Protein AF-0000000067988038 (afdb_homodimer)

Secondary structure (DSSP, 8-state):
------TTTTTTSEEEEEEEEEE-TTS-HHHHHHHHHHHHHHHHT-TTTEEEEEEEEB--TT--S-SEEEEEEES-HHHHHHHHH-HHHHHHIIIIITTTEEEEEEEEEEE--GGGTT-/------TTTTSSSEEEEEEEEEE-TTS-HHHHHHHHHHHHHHHHT-TTTEEEEEEEEB--TT--S-SEEEEEEES-HHHHHHHHH-HHHHHHIIIIIGGGEEEEEEEEEEE--GGGTT-

pLDDT: mean 84.32, std 21.77, range [19.58, 98.19]

Nearest PDB structures (foldseek):
  3bgu-assembly1_A  TM=8.668E-01  e=6.464E-08  Thermobifida fusca YX
  3bde-assembly1_A  TM=8.716E-01  e=5.163E-07  Mesorhizobium japonicum MAFF 303099
  7w6e-assembly1_A  TM=8.859E-01  e=1.661E-06  Cannabis sativa
  1q53-assembly1_B  TM=7.942E-01  e=5.705E-06  Arabidopsis thaliana
  2ftr-assembly1_B  TM=7.367E-01  e=6.118E-04  Halalkalibacterium halodurans C-125

Radius of gyration: 17.33 Å; Cα contacts (8 Å, |Δi|>4): 432; chains: 2; bounding box: 37×44×47 Å

Structure (mmCIF, N/CA/C/O backbone):
data_AF-0000000067988038-model_v1
#
loop_
_entity.id
_entity.type
_entity.pdbx_description
1 polymer 'Stress-response A/B barrel domain-containing protein'
#
loop_
_atom_site.group_PDB
_atom_site.id
_atom_site.type_symbol
_atom_site.label_atom_id
_atom_site.label_alt_id
_atom_site.label_comp_id
_atom_site.label_asym_id
_atom_site.label_entity_id
_atom_site.label_seq_id
_atom_site.pdbx_PDB_ins_code
_atom_site.Cartn_x
_atom_site.Cartn_y
_atom_site.Cartn_z
_atom_site.occupancy
_atom_site.B_iso_or_equiv
_atom_site.auth_seq_id
_atom_site.auth_comp_id
_atom_site.auth_asym_id
_atom_site.auth_atom_id
_atom_site.pdbx_PDB_model_num
ATOM 1 N N . MET A 1 1 ? -4.742 20.844 -12.828 1 19.8 1 MET A N 1
ATOM 2 C CA . MET A 1 1 ? -4.414 19.891 -13.875 1 19.8 1 MET A CA 1
ATOM 3 C C . MET A 1 1 ? -4.27 18.484 -13.289 1 19.8 1 MET A C 1
ATOM 5 O O . MET A 1 1 ? -3.475 18.266 -12.375 1 19.8 1 MET A O 1
ATOM 9 N N . LEU A 1 2 ? -5.219 17.812 -13.266 1 25.94 2 LEU A N 1
ATOM 10 C CA . LEU A 1 2 ? -5.414 16.484 -12.711 1 25.94 2 LEU A CA 1
ATOM 11 C C . LEU A 1 2 ? -4.453 15.484 -13.344 1 25.94 2 LEU A C 1
ATOM 13 O O . LEU A 1 2 ? -4.457 15.297 -14.562 1 25.94 2 LEU A O 1
ATOM 17 N N . SER A 1 3 ? -3.363 15.43 -12.922 1 27.31 3 SER A N 1
ATOM 18 C CA . SER A 1 3 ? -2.318 14.688 -13.625 1 27.31 3 SER A CA 1
ATOM 19 C C . SER A 1 3 ? -2.807 13.305 -14.047 1 27.31 3 SER A C 1
ATOM 21 O O . SER A 1 3 ? -3.49 12.625 -13.281 1 27.31 3 SER A O 1
ATOM 23 N N . ILE A 1 4 ? -3.068 13.195 -15.281 1 31.41 4 ILE A N 1
ATOM 24 C CA . ILE A 1 4 ? -3.377 12.062 -16.141 1 31.41 4 ILE A CA 1
ATOM 25 C C . ILE A 1 4 ? -2.379 10.93 -15.883 1 31.41 4 ILE A C 1
ATOM 27 O O . ILE A 1 4 ? -1.167 11.133 -16 1 31.41 4 ILE A O 1
ATOM 31 N N . PHE A 1 5 ? -2.516 10.195 -14.922 1 32.25 5 PHE A N 1
ATOM 32 C CA . PHE A 1 5 ? -1.48 9.164 -14.875 1 32.25 5 PHE A CA 1
ATOM 33 C C . PHE A 1 5 ? -1.759 8.078 -15.906 1 32.25 5 PHE A C 1
ATOM 35 O O . PHE A 1 5 ? -2.863 7.531 -15.953 1 32.25 5 PHE A O 1
ATOM 42 N N . ARG A 1 6 ? -1.21 8.188 -17.078 1 32.81 6 ARG A N 1
ATOM 43 C CA . ARG A 1 6 ? -1.358 7.238 -18.172 1 32.81 6 ARG A CA 1
ATOM 44 C C . ARG A 1 6 ? -0.628 5.934 -17.875 1 32.81 6 ARG A C 1
ATOM 46 O O . ARG A 1 6 ? 0.503 5.945 -17.391 1 32.81 6 ARG A O 1
ATOM 53 N N . LYS A 1 7 ? -1.307 4.918 -17.891 1 36.38 7 LYS A N 1
ATOM 54 C CA . LYS A 1 7 ? -0.72 3.604 -18.141 1 36.38 7 LYS A CA 1
ATOM 55 C C . LYS A 1 7 ? 0.382 3.691 -19.188 1 36.38 7 LYS A C 1
ATOM 57 O O . LYS A 1 7 ? 0.152 4.176 -20.297 1 36.38 7 LYS A O 1
ATOM 62 N N . GLY A 1 8 ? 1.741 3.736 -18.703 1 36.66 8 GLY A N 1
ATOM 63 C CA . GLY A 1 8 ? 2.922 3.85 -19.531 1 36.66 8 GLY A CA 1
ATOM 64 C C . GLY A 1 8 ? 3.947 4.832 -19 1 36.66 8 GLY A C 1
ATOM 65 O O . GLY A 1 8 ? 5.004 4.426 -18.5 1 36.66 8 GLY A O 1
ATOM 66 N N . GLU A 1 9 ? 3.803 6.148 -19.359 1 41.66 9 GLU A N 1
ATOM 67 C CA . GLU A 1 9 ? 4.973 7.02 -19.312 1 41.66 9 GLU A CA 1
ATOM 68 C C . GLU A 1 9 ? 5.352 7.367 -17.891 1 41.66 9 GLU A C 1
ATOM 70 O O . GLU A 1 9 ? 6.516 7.25 -17.5 1 41.66 9 GLU A O 1
ATOM 75 N N . GLU A 1 10 ? 4.57 8.102 -17.141 1 47.03 10 GLU A N 1
ATOM 76 C CA . GLU A 1 10 ? 5.023 8.82 -15.953 1 47.03 10 GLU A CA 1
ATOM 77 C C . GLU A 1 10 ? 4.902 7.949 -14.703 1 47.03 10 GLU A C 1
ATOM 79 O O . GLU A 1 10 ? 5.469 8.273 -13.656 1 47.03 10 GLU A O 1
ATOM 84 N N . PHE A 1 11 ? 4.309 6.746 -14.805 1 54.47 11 PHE A N 1
ATOM 85 C CA . PHE A 1 11 ? 4.039 5.895 -13.656 1 54.47 11 PHE A CA 1
ATOM 86 C C . PHE A 1 11 ? 5.055 4.762 -13.57 1 54.47 11 PHE A C 1
ATOM 88 O O . PHE A 1 11 ? 4.992 3.932 -12.664 1 54.47 11 PHE A O 1
ATOM 95 N N . SER A 1 12 ? 5.848 4.836 -14.422 1 62.72 12 SER A N 1
ATOM 96 C CA . SER A 1 12 ? 6.664 3.633 -14.508 1 62.72 12 SER A CA 1
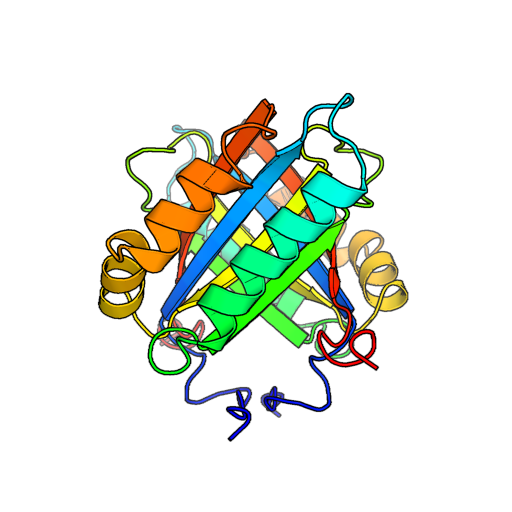ATOM 97 C C . SER A 1 12 ? 7.844 3.689 -13.547 1 62.72 12 SER A C 1
ATOM 99 O O . SER A 1 12 ? 8.57 2.707 -13.391 1 62.72 12 SER A O 1
ATOM 101 N N . HIS A 1 13 ? 7.824 4.961 -12.938 1 81.38 13 HIS A N 1
ATOM 102 C CA . HIS A 1 13 ? 8.93 5.074 -11.992 1 81.38 13 HIS A CA 1
ATOM 103 C C . HIS A 1 13 ? 8.516 5.879 -10.758 1 81.38 13 HIS A C 1
ATOM 105 O O . HIS A 1 13 ? 7.52 6.609 -10.797 1 81.38 13 HIS A O 1
ATOM 111 N N . GLY A 1 14 ? 9.141 5.672 -9.727 1 93.62 14 GLY A N 1
ATOM 112 C CA . GLY A 1 14 ? 8.914 6.422 -8.5 1 93.62 14 GLY A CA 1
ATOM 113 C C . GLY A 1 14 ? 9.031 5.574 -7.246 1 93.62 14 GLY A C 1
ATOM 114 O O . GLY A 1 14 ? 9.766 4.582 -7.23 1 93.62 14 GLY A O 1
ATOM 115 N N . VAL A 1 15 ? 8.43 6.145 -6.199 1 96.06 15 VAL A N 1
ATOM 116 C CA . VAL A 1 15 ? 8.422 5.449 -4.918 1 96.06 15 VAL A CA 1
ATOM 117 C C . VAL A 1 15 ? 6.988 5.258 -4.438 1 96.06 15 VAL A C 1
ATOM 119 O O . VAL A 1 15 ? 6.203 6.207 -4.414 1 96.06 15 VAL A O 1
ATOM 122 N N . GLU A 1 16 ? 6.668 4.055 -4.242 1 96.56 16 GLU A N 1
ATOM 123 C CA . GLU A 1 16 ? 5.402 3.752 -3.578 1 96.56 16 GLU A CA 1
ATOM 124 C C . GLU A 1 16 ? 5.57 3.715 -2.062 1 96.56 16 GLU A C 1
ATOM 126 O O . GLU A 1 16 ? 6.441 3.012 -1.545 1 96.56 16 GLU A O 1
ATOM 131 N N . PHE A 1 17 ? 4.832 4.559 -1.336 1 97.56 17 PHE A N 1
ATOM 132 C CA . PHE A 1 17 ? 4.863 4.652 0.119 1 97.56 17 PHE A CA 1
ATOM 133 C C . PHE A 1 17 ? 3.559 4.145 0.722 1 97.56 17 PHE A C 1
ATOM 135 O O . PHE A 1 17 ? 2.484 4.676 0.427 1 97.56 17 PHE A O 1
ATOM 142 N N . VAL A 1 18 ? 3.684 3.121 1.524 1 98.12 18 VAL A N 1
ATOM 143 C CA . VAL A 1 18 ? 2.551 2.512 2.215 1 98.12 18 VAL A CA 1
ATOM 144 C C . VAL A 1 18 ? 2.596 2.871 3.697 1 98.12 18 VAL A C 1
ATOM 146 O O . VAL A 1 18 ? 3.631 2.717 4.348 1 98.12 18 VAL A O 1
ATOM 149 N N . LEU A 1 19 ? 1.507 3.381 4.191 1 98.12 19 LEU A N 1
ATOM 150 C CA . LEU A 1 19 ? 1.349 3.701 5.605 1 98.12 19 LEU A CA 1
ATOM 151 C C . LEU A 1 19 ? 0.096 3.045 6.176 1 98.12 19 LEU A C 1
ATOM 153 O O . LEU A 1 19 ? -1.016 3.314 5.715 1 98.12 19 LEU A O 1
ATOM 157 N N . LEU A 1 20 ? 0.26 2.148 7.094 1 98.19 20 LEU A N 1
ATOM 158 C CA . LEU A 1 20 ? -0.844 1.511 7.805 1 98.19 20 LEU A CA 1
ATOM 159 C C . LEU A 1 20 ? -0.993 2.09 9.211 1 98.19 20 LEU A C 1
ATOM 161 O O . LEU A 1 20 ? -0.005 2.242 9.93 1 98.19 20 LEU A O 1
ATOM 165 N N . LEU A 1 21 ? -2.244 2.404 9.562 1 97.88 21 LEU A N 1
ATOM 166 C CA . LEU A 1 21 ? -2.508 3.074 10.836 1 97.88 21 LEU A CA 1
ATOM 167 C C . LEU A 1 21 ? -3.551 2.311 11.641 1 97.88 21 LEU A C 1
ATOM 169 O O . LEU A 1 21 ? -4.535 1.816 11.086 1 97.88 21 LEU A O 1
ATOM 173 N N . SER A 1 22 ? -3.266 2.158 12.867 1 97.06 22 SER A N 1
ATOM 174 C CA . SER A 1 22 ? -4.27 1.759 13.852 1 97.06 22 SER A CA 1
ATOM 175 C C . SER A 1 22 ? -4.602 2.904 14.797 1 97.06 22 SER A C 1
ATOM 177 O O . SER A 1 22 ? -3.723 3.422 15.492 1 97.06 22 SER A O 1
ATOM 179 N N . PHE A 1 23 ? -5.828 3.268 14.812 1 95.75 23 PHE A N 1
ATOM 180 C CA . PHE A 1 23 ? -6.23 4.367 15.68 1 95.75 23 PHE A CA 1
ATOM 181 C C . PHE A 1 23 ? -6.777 3.844 17 1 95.75 23 PHE A C 1
ATOM 183 O O . PHE A 1 23 ? -7.355 2.754 17.047 1 95.75 23 PHE A O 1
ATOM 190 N N . ASN A 1 24 ? -6.586 4.664 17.938 1 89.94 24 ASN A N 1
ATOM 191 C CA . ASN A 1 24 ? -7.129 4.348 19.25 1 89.94 24 ASN A CA 1
ATOM 192 C C . ASN A 1 24 ? -8.648 4.215 19.203 1 89.94 24 ASN A C 1
ATOM 194 O O . ASN A 1 24 ? -9.328 4.996 18.547 1 89.94 24 ASN A O 1
ATOM 198 N N . GLU A 1 25 ? -9.086 3.197 19.859 1 78.31 25 GLU A N 1
ATOM 199 C CA . GLU A 1 25 ? -10.523 2.943 19.922 1 78.31 25 GLU A CA 1
ATOM 200 C C . GLU A 1 25 ? -11.273 4.133 20.516 1 78.31 25 GLU A C 1
ATOM 202 O O . GLU A 1 25 ? -12.43 4.379 20.188 1 78.31 25 GLU A O 1
ATOM 207 N N . ASP A 1 26 ? -10.586 4.789 21.328 1 79 26 ASP A N 1
ATOM 208 C CA . ASP A 1 26 ? -11.219 5.898 22.031 1 79 26 ASP A CA 1
ATOM 209 C C . ASP A 1 26 ? -11.234 7.16 21.172 1 79 26 ASP A C 1
ATOM 211 O O . ASP A 1 26 ? -11.891 8.141 21.516 1 79 26 ASP A O 1
ATOM 215 N N . ALA A 1 27 ? -10.438 7.004 20.141 1 71.06 27 ALA A N 1
ATOM 216 C CA . ALA A 1 27 ? -10.422 8.188 19.297 1 71.06 27 ALA A CA 1
ATOM 217 C C . ALA A 1 27 ? -11.781 8.406 18.625 1 71.06 27 ALA A C 1
ATOM 219 O O . ALA A 1 27 ? -12.328 7.492 18.016 1 71.06 27 ALA A O 1
ATOM 220 N N . LEU A 1 28 ? -12.297 9.5 18.953 1 70.38 28 LEU A N 1
ATOM 221 C CA . LEU A 1 28 ? -13.57 9.867 18.344 1 70.38 28 LEU A CA 1
ATOM 222 C C . LEU A 1 28 ? -13.477 9.828 16.812 1 70.38 28 LEU A C 1
ATOM 224 O O . LEU A 1 28 ? -12.445 10.203 16.25 1 70.38 28 LEU A O 1
ATOM 228 N N . GLY A 1 29 ? -14.453 9.297 16.156 1 76.06 29 GLY A N 1
ATOM 229 C CA . GLY A 1 29 ? -14.516 9.188 14.711 1 76.06 29 GLY A CA 1
ATOM 230 C C . GLY A 1 29 ? -14.195 10.484 14 1 76.06 29 GLY A C 1
ATOM 231 O O . GLY A 1 29 ? -13.523 10.484 12.969 1 76.06 29 GLY A O 1
ATOM 232 N N . ASN A 1 30 ? -14.562 11.547 14.641 1 87.5 30 ASN A N 1
ATOM 233 C CA . ASN A 1 30 ? -14.344 12.852 14.023 1 87.5 30 ASN A CA 1
ATOM 234 C C . ASN A 1 30 ? -12.859 13.227 14.023 1 87.5 30 ASN A C 1
ATOM 236 O O . ASN A 1 30 ? -12.375 13.852 13.078 1 87.5 30 ASN A O 1
ATOM 240 N N . LYS A 1 31 ? -12.133 12.797 15.078 1 91.62 31 LYS A N 1
ATOM 241 C CA . LYS A 1 31 ? -10.703 13.102 15.125 1 91.62 31 LYS A CA 1
ATOM 242 C C . LYS A 1 31 ? -9.938 12.344 14.039 1 91.62 31 LYS A C 1
ATOM 244 O O . LYS A 1 31 ? -9.031 12.891 13.414 1 91.62 31 LYS A O 1
ATOM 249 N N . VAL A 1 32 ? -10.312 11.117 13.859 1 93.69 32 VAL A N 1
ATOM 250 C CA . VAL A 1 32 ? -9.688 10.305 12.82 1 93.69 32 VAL A CA 1
ATOM 251 C C . VAL A 1 32 ? -9.953 10.922 11.445 1 93.69 32 VAL A C 1
ATOM 253 O O . VAL A 1 32 ? -9.023 11.078 10.648 1 93.69 32 VAL A O 1
ATOM 256 N N . GLU A 1 33 ? -11.172 11.305 11.234 1 92.12 33 GLU A N 1
ATOM 257 C CA . GLU A 1 33 ? -11.531 11.922 9.961 1 92.12 33 GLU A CA 1
ATOM 258 C C . GLU A 1 33 ? -10.75 13.211 9.734 1 92.12 33 GLU A C 1
ATOM 260 O O . GLU A 1 33 ? -10.242 13.445 8.633 1 92.12 33 GLU A O 1
ATOM 265 N N . HIS A 1 34 ? -10.727 14 10.758 1 93.56 34 HIS A N 1
ATOM 266 C CA . HIS A 1 34 ? -10 15.266 10.648 1 93.56 34 HIS A CA 1
ATOM 267 C C . HIS A 1 34 ? -8.523 15.023 10.367 1 93.56 34 HIS A C 1
ATOM 269 O O . HIS A 1 34 ? -7.914 15.742 9.578 1 93.56 34 HIS A O 1
ATOM 275 N N . ALA A 1 35 ? -7.934 14.055 11 1 95.38 35 ALA A N 1
ATOM 276 C CA . ALA A 1 35 ? -6.527 13.727 10.789 1 95.38 35 ALA A CA 1
ATOM 277 C C . ALA A 1 35 ? -6.281 13.266 9.352 1 95.38 35 ALA A C 1
ATOM 279 O O . ALA A 1 35 ? -5.344 13.727 8.703 1 95.38 35 ALA A O 1
ATOM 280 N N . LEU A 1 36 ? -7.125 12.43 8.859 1 94.25 36 LEU A N 1
ATOM 281 C CA . LEU A 1 36 ? -6.977 11.898 7.508 1 94.25 36 LEU A CA 1
ATOM 282 C C . LEU A 1 36 ? -7.203 12.992 6.469 1 94.25 36 LEU A C 1
ATOM 284 O O . LEU A 1 36 ? -6.535 13.016 5.434 1 94.25 36 LEU A O 1
ATOM 288 N N . VAL A 1 37 ? -8.172 13.906 6.762 1 93.94 37 VAL A N 1
ATOM 289 C CA . VAL A 1 37 ? -8.406 15.039 5.871 1 93.94 37 VAL A CA 1
ATOM 290 C C . VAL A 1 37 ? -7.176 15.945 5.855 1 93.94 37 VAL A C 1
ATOM 292 O O . VAL A 1 37 ? -6.789 16.453 4.801 1 93.94 37 VAL A O 1
ATOM 295 N N . SER A 1 38 ? -6.578 16.172 6.984 1 95.62 38 SER A N 1
ATOM 296 C CA . SER A 1 38 ? -5.363 16.984 7.062 1 95.62 38 SER A CA 1
ATOM 297 C C . SER A 1 38 ? -4.238 16.375 6.234 1 95.62 38 SER A C 1
ATOM 299 O O . SER A 1 38 ? -3.533 17.078 5.516 1 95.62 38 SER A O 1
ATOM 301 N N . LEU A 1 39 ? -4.047 15.062 6.32 1 95.25 39 LEU A N 1
ATOM 302 C CA . LEU A 1 39 ? -3.051 14.367 5.52 1 95.25 39 LEU A CA 1
ATOM 303 C C . LEU A 1 39 ? -3.342 14.516 4.031 1 95.25 39 LEU A C 1
ATOM 305 O O . LEU A 1 39 ? -2.443 14.836 3.246 1 95.25 39 LEU A O 1
ATOM 309 N N . ALA A 1 40 ? -4.562 14.359 3.693 1 92.75 40 ALA A N 1
ATOM 310 C CA . ALA A 1 40 ? -4.973 14.492 2.297 1 92.75 40 ALA A CA 1
ATOM 311 C C . ALA A 1 40 ? -4.68 15.898 1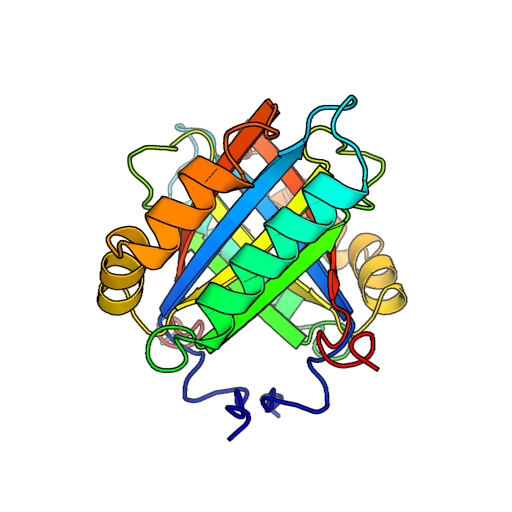.776 1 92.75 40 ALA A C 1
ATOM 313 O O . ALA A 1 40 ? -4.266 16.062 0.626 1 92.75 40 ALA A O 1
ATOM 314 N N . THR A 1 41 ? -4.965 16.859 2.58 1 93.56 41 THR A N 1
ATOM 315 C CA . THR A 1 41 ? -4.73 18.25 2.201 1 93.56 41 THR A CA 1
ATOM 316 C C . THR A 1 41 ? -3.256 18.484 1.895 1 93.56 41 THR A C 1
ATOM 318 O O . THR A 1 41 ? -2.916 19.094 0.877 1 93.56 41 THR A O 1
ATOM 321 N N . VAL A 1 42 ? -2.367 17.969 2.707 1 95.19 42 VAL A N 1
ATOM 322 C CA . VAL A 1 42 ? -0.932 18.125 2.494 1 95.19 42 VAL A CA 1
ATOM 323 C C . VAL A 1 42 ? -0.526 17.453 1.187 1 95.19 42 VAL A C 1
ATOM 325 O O . VAL A 1 42 ? 0.302 17.984 0.44 1 95.19 42 VAL A O 1
ATOM 328 N N . MET A 1 43 ? -1.083 16.266 0.938 1 91 43 MET A N 1
ATOM 329 C CA . MET A 1 43 ? -0.766 15.555 -0.298 1 91 43 MET A CA 1
ATOM 330 C C . MET A 1 43 ? -1.244 16.344 -1.516 1 91 43 MET A C 1
ATOM 332 O O . MET A 1 43 ? -0.522 16.453 -2.508 1 91 43 MET A O 1
ATOM 336 N N . SER A 1 44 ? -2.459 16.906 -1.388 1 90.38 44 SER A N 1
ATOM 337 C CA . SER A 1 44 ? -3.045 17.625 -2.508 1 90.38 44 SER A CA 1
ATOM 338 C C . SER A 1 44 ? -2.27 18.906 -2.803 1 90.38 44 SER A C 1
ATOM 340 O O . SER A 1 44 ? -2.279 19.406 -3.934 1 90.38 44 SER A O 1
ATOM 342 N N . GLU A 1 45 ? -1.595 19.391 -1.875 1 92.44 45 GLU A N 1
ATOM 343 C CA . GLU A 1 45 ? -0.821 20.625 -2.016 1 92.44 45 GLU A CA 1
ATOM 344 C C . GLU A 1 45 ? 0.586 20.344 -2.531 1 92.44 45 GLU A C 1
ATOM 346 O O . GLU A 1 45 ? 1.399 21.25 -2.676 1 92.44 45 GLU A O 1
ATOM 351 N N . SER A 1 46 ? 0.894 19.094 -2.844 1 93 46 SER A N 1
ATOM 352 C CA . SER A 1 46 ? 2.227 18.703 -3.299 1 93 46 SER A CA 1
ATOM 353 C C . SER A 1 46 ? 2.166 17.984 -4.645 1 93 46 SER A C 1
ATOM 355 O O . SER A 1 46 ? 2.75 16.906 -4.805 1 93 46 SER A O 1
ATOM 357 N N . PRO A 1 47 ? 1.588 18.547 -5.66 1 88.94 47 PRO A N 1
ATOM 358 C CA . PRO A 1 47 ? 1.419 17.844 -6.938 1 88.94 47 PRO A CA 1
ATOM 359 C C . PRO A 1 47 ? 2.74 17.625 -7.672 1 88.94 47 PRO A C 1
ATOM 361 O O . PRO A 1 47 ? 2.836 16.75 -8.531 1 88.94 47 PRO A O 1
ATOM 364 N N . SER A 1 48 ? 3.682 18.453 -7.324 1 91.81 48 SER A N 1
ATOM 365 C CA . SER A 1 48 ? 4.977 18.297 -7.973 1 91.81 48 SER A CA 1
ATOM 366 C C . SER A 1 48 ? 5.73 17.094 -7.418 1 91.81 48 SER A C 1
ATOM 368 O O . SER A 1 48 ? 6.641 16.562 -8.062 1 91.81 48 SER A O 1
ATOM 370 N N . LEU A 1 49 ? 5.367 16.625 -6.246 1 94.31 49 LEU A N 1
ATOM 371 C CA . LEU A 1 49 ? 6.074 15.523 -5.59 1 94.31 49 LEU A CA 1
ATOM 372 C C . LEU A 1 49 ? 5.305 14.219 -5.738 1 94.31 49 LEU A C 1
ATOM 374 O O . LEU A 1 49 ? 5.906 13.141 -5.758 1 94.31 49 LEU A O 1
ATOM 378 N N . ILE A 1 50 ? 4 14.297 -5.824 1 92.19 50 ILE A N 1
ATOM 379 C CA . ILE A 1 50 ? 3.133 13.133 -5.648 1 92.19 50 ILE A CA 1
ATOM 380 C C . ILE A 1 50 ? 2.32 12.898 -6.918 1 92.19 50 ILE A C 1
ATOM 382 O O . ILE A 1 50 ? 1.741 13.836 -7.473 1 92.19 50 ILE A O 1
ATOM 386 N N . VAL A 1 51 ? 2.359 11.68 -7.32 1 87 51 VAL A N 1
ATOM 387 C CA . VAL A 1 51 ? 1.606 11.266 -8.5 1 87 51 VAL A CA 1
ATOM 388 C C . VAL A 1 51 ? 0.183 10.891 -8.102 1 87 51 VAL A C 1
ATOM 390 O O . VAL A 1 51 ? -0.774 11.203 -8.812 1 87 51 VAL A O 1
ATOM 393 N N . GLN A 1 52 ? 0.121 10.203 -6.996 1 87.44 52 GLN A N 1
ATOM 394 C CA . GLN A 1 52 ? -1.168 9.688 -6.551 1 87.44 52 GLN A CA 1
ATOM 395 C C . GLN A 1 52 ? -1.174 9.445 -5.043 1 87.44 52 GLN A C 1
ATOM 397 O O . GLN A 1 52 ? -0.126 9.188 -4.445 1 87.44 52 GLN A O 1
ATOM 402 N N . PHE A 1 53 ? -2.389 9.539 -4.57 1 90.44 53 PHE A N 1
ATOM 403 C CA . PHE A 1 53 ? -2.613 9.305 -3.15 1 90.44 53 PHE A CA 1
ATOM 404 C C . PHE A 1 53 ? -3.979 8.664 -2.914 1 90.44 53 PHE A C 1
ATOM 406 O O . PHE A 1 53 ? -4.98 9.109 -3.482 1 90.44 53 PHE A O 1
ATOM 413 N N . THR A 1 54 ? -4.051 7.57 -2.119 1 92.56 54 THR A N 1
ATOM 414 C CA . THR A 1 54 ? -5.297 6.941 -1.691 1 92.56 54 THR A CA 1
ATOM 415 C C . THR A 1 54 ? -5.254 6.613 -0.202 1 92.56 54 THR A C 1
ATOM 417 O O . THR A 1 54 ? -4.18 6.383 0.357 1 92.56 54 THR A O 1
ATOM 420 N N . GLN A 1 55 ? -6.387 6.684 0.406 1 94.5 55 GLN A N 1
ATOM 421 C CA . GLN A 1 55 ? -6.539 6.293 1.805 1 94.5 55 GLN A CA 1
ATOM 422 C C . GLN A 1 55 ? -7.938 5.742 2.072 1 94.5 55 GLN A C 1
ATOM 424 O O . GLN A 1 55 ? -8.883 6.062 1.354 1 94.5 55 GLN A O 1
ATOM 429 N N . GLY A 1 56 ? -8.016 4.875 3.111 1 93.69 56 GLY A N 1
ATOM 430 C CA . GLY A 1 56 ? -9.344 4.383 3.42 1 93.69 56 GLY A CA 1
ATOM 431 C C . GLY A 1 56 ? -9.375 3.438 4.605 1 93.69 56 GLY A C 1
ATOM 432 O O . GLY A 1 56 ? -8.328 3.074 5.141 1 93.69 56 GLY A O 1
ATOM 433 N N . LEU A 1 57 ? -10.664 3.168 4.906 1 93.69 57 LEU A N 1
ATOM 434 C CA . LEU A 1 57 ? -10.93 2.242 6.004 1 93.69 57 LEU A CA 1
ATOM 435 C C . LEU A 1 57 ? -10.703 0.799 5.562 1 93.69 57 LEU A C 1
ATOM 437 O O . LEU A 1 57 ? -11.18 0.387 4.504 1 93.69 57 LEU A O 1
ATOM 441 N N . ASN A 1 58 ? -9.891 0.111 6.449 1 96.38 58 ASN A N 1
ATOM 442 C CA . ASN A 1 58 ? -9.656 -1.31 6.207 1 96.38 58 ASN A CA 1
ATOM 443 C C . ASN A 1 58 ? -10.938 -2.123 6.371 1 96.38 58 ASN A C 1
ATOM 445 O O . ASN A 1 58 ? -11.562 -2.102 7.434 1 96.38 58 ASN A O 1
ATOM 449 N N . PHE A 1 59 ? -11.266 -2.867 5.344 1 95.25 59 PHE A N 1
ATOM 450 C CA . PHE A 1 59 ? -12.43 -3.732 5.512 1 95.25 59 PHE A CA 1
ATOM 451 C C . PHE A 1 59 ? -12.039 -5.195 5.34 1 95.25 59 PHE A C 1
ATOM 453 O O . PHE A 1 59 ? -12.836 -6 4.855 1 95.25 59 PHE A O 1
ATOM 460 N N . ASN A 1 60 ? -10.773 -5.43 5.555 1 93.5 60 ASN A N 1
ATOM 461 C CA . ASN A 1 60 ? -10.32 -6.812 5.668 1 93.5 60 ASN A CA 1
ATOM 462 C C . ASN A 1 60 ? -10.734 -7.43 7 1 93.5 60 ASN A C 1
ATOM 464 O O . ASN A 1 60 ? -10.172 -7.094 8.047 1 93.5 60 ASN A O 1
ATOM 468 N N . GLU A 1 61 ? -11.492 -8.391 7.004 1 89.19 61 GLU A N 1
ATOM 469 C CA . GLU A 1 61 ? -12.023 -8.992 8.219 1 89.19 61 GLU A CA 1
ATOM 470 C C . GLU A 1 61 ? -10.992 -9.898 8.883 1 89.19 61 GLU A C 1
ATOM 472 O O . GLU A 1 61 ? -11.055 -10.141 10.094 1 89.19 61 GLU A O 1
ATOM 477 N N . SER A 1 62 ? -10.07 -10.352 8.086 1 88.88 62 SER A N 1
ATOM 478 C CA . SER A 1 62 ? -9.086 -11.289 8.609 1 88.88 62 SER A CA 1
ATOM 479 C C . SER A 1 62 ? -7.875 -10.562 9.18 1 88.88 62 SER A C 1
ATOM 481 O O . SER A 1 62 ? -7.008 -11.18 9.797 1 88.88 62 SER A O 1
ATOM 483 N N . SER A 1 63 ? -7.746 -9.305 8.969 1 89.62 63 SER A N 1
ATOM 484 C CA . SER A 1 63 ? -6.629 -8.492 9.422 1 89.62 63 SER A CA 1
ATOM 485 C C . SER A 1 63 ? -7.109 -7.148 9.969 1 89.62 63 SER A C 1
ATOM 487 O O . SER A 1 63 ? -7.246 -6.18 9.219 1 89.62 63 SER A O 1
ATOM 489 N N . LYS A 1 64 ? -7.215 -7.09 11.258 1 90.31 64 LYS A N 1
ATOM 490 C CA . LYS A 1 64 ? -7.832 -5.914 11.867 1 90.31 64 LYS A CA 1
ATOM 491 C C . LYS A 1 64 ? -6.816 -5.133 12.695 1 90.31 64 LYS A C 1
ATOM 493 O O . LYS A 1 64 ? -7.188 -4.219 13.438 1 90.31 64 LYS A O 1
ATOM 498 N N . GLU A 1 65 ? -5.633 -5.559 12.57 1 94.25 65 GLU A N 1
ATOM 499 C CA . GLU A 1 65 ? -4.57 -4.922 13.344 1 94.25 65 GLU A CA 1
ATOM 500 C C . GLU A 1 65 ? -4.449 -3.441 12.992 1 94.25 65 GLU A C 1
ATOM 502 O O . GLU A 1 65 ? -4.16 -2.615 13.859 1 94.25 65 GLU A O 1
ATOM 507 N N . TYR A 1 66 ? -4.602 -3.125 11.773 1 97.19 66 TYR A N 1
ATOM 508 C CA . TYR A 1 66 ? -4.598 -1.747 11.289 1 97.19 66 TYR A CA 1
ATOM 509 C C . TYR A 1 66 ? -5.969 -1.355 10.75 1 97.19 66 TYR A C 1
ATOM 511 O O . TYR A 1 66 ? -6.57 -2.1 9.977 1 97.19 66 TYR A O 1
ATOM 519 N N . THR A 1 67 ? -6.414 -0.224 11.109 1 95.31 67 THR A N 1
ATOM 520 C CA . THR A 1 67 ? -7.781 0.176 10.781 1 95.31 67 THR A CA 1
ATOM 521 C C . THR A 1 67 ? -7.824 0.925 9.453 1 95.31 67 THR A C 1
ATOM 523 O O . THR A 1 67 ? -8.859 0.956 8.789 1 95.31 67 THR A O 1
ATOM 526 N N . HIS A 1 68 ? -6.691 1.596 9.086 1 96 68 HIS A N 1
ATOM 527 C CA . HIS A 1 68 ? -6.676 2.408 7.875 1 96 68 HIS A CA 1
ATOM 528 C C . HIS A 1 68 ? -5.398 2.178 7.074 1 96 68 HIS A C 1
ATOM 530 O O . HIS A 1 68 ? -4.348 1.871 7.645 1 96 68 HIS A O 1
ATOM 536 N N . GLY A 1 69 ? -5.539 2.291 5.797 1 96.88 69 GLY A N 1
ATOM 537 C CA . GLY A 1 69 ? -4.398 2.291 4.891 1 96.88 69 GLY A CA 1
ATOM 538 C C . GLY A 1 69 ? -4.25 3.588 4.117 1 96.88 69 GLY A C 1
ATOM 539 O O . GLY A 1 69 ? -5.246 4.234 3.781 1 96.88 69 GLY A O 1
ATOM 540 N N . VAL A 1 70 ? -3.061 3.941 3.854 1 96.38 70 VAL A N 1
ATOM 541 C CA . VAL A 1 70 ? -2.676 5.07 3.012 1 96.38 70 VAL A CA 1
ATOM 542 C C . VAL A 1 70 ? -1.62 4.621 2.002 1 96.38 70 VAL A C 1
ATOM 544 O O . VAL A 1 70 ? -0.655 3.943 2.361 1 96.38 70 VAL A O 1
ATOM 547 N N . VAL A 1 71 ? -1.839 4.957 0.763 1 96.19 71 VAL A N 1
ATOM 548 C CA . VAL A 1 71 ? -0.868 4.664 -0.285 1 96.19 71 VAL A CA 1
ATOM 549 C C . VAL A 1 71 ? -0.558 5.938 -1.072 1 96.19 71 VAL A C 1
ATOM 551 O O . VAL A 1 71 ? -1.468 6.602 -1.574 1 96.19 71 VAL A O 1
ATOM 554 N N . ILE A 1 72 ? 0.728 6.219 -1.177 1 94.81 72 ILE A N 1
ATOM 555 C CA . ILE A 1 72 ? 1.169 7.41 -1.896 1 94.81 72 ILE A CA 1
ATOM 556 C C . ILE A 1 72 ? 2.213 7.023 -2.941 1 94.81 72 ILE A C 1
ATOM 558 O O . ILE A 1 72 ? 3.143 6.266 -2.65 1 94.81 72 ILE A O 1
ATOM 562 N N . ARG A 1 73 ? 2.047 7.551 -4.098 1 93.25 73 ARG A N 1
ATOM 563 C CA . ARG A 1 73 ? 3.041 7.398 -5.156 1 93.25 73 ARG A CA 1
ATOM 564 C C . ARG A 1 73 ? 3.797 8.703 -5.391 1 93.25 73 ARG A C 1
ATOM 566 O O . ARG A 1 73 ? 3.219 9.688 -5.855 1 93.25 73 ARG A O 1
ATOM 573 N N . PHE A 1 74 ? 5.059 8.594 -5.156 1 94.25 74 PHE A N 1
ATOM 574 C CA . PHE A 1 74 ? 5.914 9.75 -5.398 1 94.25 74 PHE A CA 1
ATOM 575 C C . PHE A 1 74 ? 6.574 9.656 -6.766 1 94.25 74 PHE A C 1
ATOM 577 O O . PHE A 1 74 ? 6.855 8.562 -7.254 1 94.25 74 PHE A O 1
ATOM 584 N N . ARG A 1 75 ? 6.902 10.75 -7.254 1 91.56 75 ARG A N 1
ATOM 585 C CA . ARG A 1 75 ? 7.445 10.82 -8.609 1 91.56 75 ARG A CA 1
ATOM 586 C C . ARG A 1 75 ? 8.875 10.297 -8.648 1 91.56 75 ARG A C 1
ATOM 588 O O . ARG A 1 75 ? 9.352 9.867 -9.703 1 91.56 75 ARG A O 1
ATOM 595 N N . SER A 1 76 ? 9.594 10.43 -7.535 1 92.38 76 SER A N 1
ATOM 596 C CA . SER A 1 76 ? 10.984 10.016 -7.441 1 92.38 76 SER A CA 1
ATOM 597 C C . SER A 1 76 ? 11.398 9.781 -5.988 1 92.38 76 SER A C 1
ATOM 599 O O . SER A 1 76 ? 10.664 10.141 -5.066 1 92.38 76 SER A O 1
ATOM 601 N N . VAL A 1 77 ? 12.555 9.148 -5.859 1 94.56 77 VAL A N 1
ATOM 602 C CA . VAL A 1 77 ? 13.109 8.969 -4.52 1 94.56 77 VAL A CA 1
ATOM 603 C C . VAL A 1 77 ? 13.367 10.336 -3.881 1 94.56 77 VAL A C 1
ATOM 605 O O . VAL A 1 77 ? 13.109 10.523 -2.689 1 94.56 77 VAL A O 1
ATOM 608 N N . GLU A 1 78 ? 13.859 11.273 -4.695 1 96.06 78 GLU A N 1
ATOM 609 C CA . GLU A 1 78 ? 14.117 12.625 -4.195 1 96.06 78 GLU A CA 1
ATOM 610 C C . GLU A 1 78 ? 12.828 13.289 -3.727 1 96.06 78 GLU A C 1
ATOM 612 O O . GLU A 1 78 ? 12.797 13.922 -2.67 1 96.06 78 GLU A O 1
ATOM 617 N N . ALA A 1 79 ? 11.773 13.188 -4.516 1 95.75 79 ALA A N 1
ATOM 618 C CA . ALA A 1 79 ? 10.477 13.734 -4.141 1 95.75 79 ALA A CA 1
ATOM 619 C C . ALA A 1 79 ? 9.984 13.141 -2.824 1 95.75 79 ALA A C 1
ATOM 621 O O . ALA A 1 79 ? 9.461 13.859 -1.967 1 95.75 79 ALA A O 1
ATOM 622 N N . PHE A 1 80 ? 10.18 11.898 -2.654 1 97 80 PHE A N 1
ATOM 623 C CA . PHE A 1 80 ? 9.828 11.18 -1.438 1 97 80 PHE A CA 1
ATOM 624 C C . PHE A 1 80 ? 10.562 11.742 -0.234 1 97 80 PHE A C 1
ATOM 626 O O . PHE A 1 80 ? 9.953 12.078 0.78 1 97 80 PHE A O 1
ATOM 633 N N . LYS A 1 81 ? 11.836 11.883 -0.385 1 96.88 81 LYS A N 1
ATOM 634 C CA . LYS A 1 81 ? 12.664 12.391 0.701 1 96.88 81 LYS A CA 1
ATOM 635 C C . LYS A 1 81 ? 12.281 13.82 1.063 1 96.88 81 LYS A C 1
ATOM 637 O O . LYS A 1 81 ? 12.211 14.172 2.244 1 96.88 81 LYS A O 1
ATOM 642 N N . ILE A 1 82 ? 12.039 14.648 0.073 1 97.5 82 ILE A N 1
ATOM 643 C CA . ILE A 1 82 ? 11.625 16.031 0.295 1 97.5 82 ILE A CA 1
ATOM 644 C C . ILE A 1 82 ? 10.328 16.047 1.095 1 97.5 82 ILE A C 1
ATOM 646 O O . ILE A 1 82 ? 10.203 16.797 2.068 1 97.5 82 ILE A O 1
ATOM 650 N N . PHE A 1 83 ? 9.445 15.258 0.709 1 97.44 83 PHE A N 1
ATOM 651 C CA . PHE A 1 83 ? 8.141 15.227 1.357 1 97.44 83 PHE A CA 1
ATOM 652 C C . PHE A 1 83 ? 8.273 14.812 2.816 1 97.44 83 PHE A C 1
ATOM 654 O O . PHE A 1 83 ? 7.711 15.461 3.705 1 97.44 83 PHE A O 1
ATOM 661 N N . LEU A 1 84 ? 9.023 13.75 3.088 1 95.81 84 LEU A N 1
ATOM 662 C CA . LEU A 1 84 ? 9.148 13.219 4.441 1 95.81 84 LEU A CA 1
ATOM 663 C C . LEU A 1 84 ? 9.852 14.219 5.355 1 95.81 84 LEU A C 1
ATOM 665 O O . LEU A 1 84 ? 9.641 14.211 6.57 1 95.81 84 LEU A O 1
ATOM 669 N N . ARG A 1 85 ? 10.609 15.078 4.746 1 96.62 85 ARG A N 1
ATOM 670 C CA . ARG A 1 85 ? 11.367 16.047 5.535 1 96.62 85 ARG A CA 1
ATOM 671 C C . ARG A 1 85 ? 10.633 17.375 5.625 1 96.62 85 ARG A C 1
ATOM 673 O O . ARG A 1 85 ? 11.055 18.281 6.352 1 96.62 85 ARG A O 1
ATOM 680 N N . SER A 1 86 ? 9.578 17.5 4.957 1 97.12 86 SER A N 1
ATOM 681 C CA . SER A 1 86 ? 8.859 18.766 4.93 1 97.12 86 SER A CA 1
ATOM 682 C C . SER A 1 86 ? 8.195 19.047 6.273 1 97.12 86 SER A C 1
ATOM 684 O O . SER A 1 86 ? 7.742 18.125 6.957 1 97.12 86 SER A O 1
ATOM 686 N N . GLN A 1 87 ? 8.094 20.344 6.617 1 97.31 87 GLN A N 1
ATOM 687 C CA . GLN A 1 87 ? 7.434 20.766 7.848 1 97.31 87 GLN A CA 1
ATOM 688 C C . GLN A 1 87 ? 5.938 20.453 7.805 1 97.31 87 GLN A C 1
ATOM 690 O O . GLN A 1 87 ? 5.34 20.109 8.828 1 97.31 87 GLN A O 1
ATOM 695 N N . GLU A 1 88 ? 5.348 20.594 6.641 1 96.44 88 GLU A N 1
ATOM 696 C CA . GLU A 1 88 ? 3.914 20.344 6.492 1 96.44 88 GLU A CA 1
ATOM 697 C C . GLU A 1 88 ? 3.549 18.922 6.902 1 96.44 88 GLU A C 1
ATOM 699 O O . GLU A 1 88 ? 2.621 18.719 7.688 1 96.44 88 GLU A O 1
ATOM 704 N N . TYR A 1 89 ? 4.312 17.969 6.398 1 97.31 89 TYR A N 1
ATOM 705 C CA . TYR A 1 89 ? 4.031 16.578 6.727 1 97.31 89 TYR A CA 1
ATOM 706 C C . TYR A 1 89 ? 4.328 16.297 8.195 1 97.31 89 TYR A C 1
ATOM 708 O O . TYR A 1 89 ? 3.523 15.656 8.891 1 97.31 89 TYR A O 1
ATOM 716 N N . LYS A 1 90 ? 5.414 16.828 8.656 1 97.69 90 LYS A N 1
ATOM 717 C CA . LYS A 1 90 ? 5.785 16.609 10.055 1 97.69 90 LYS A CA 1
ATOM 718 C C . LYS A 1 90 ? 4.738 17.188 11 1 97.69 90 LYS A C 1
ATOM 720 O O . LYS A 1 90 ? 4.387 16.578 12 1 97.69 90 LYS A O 1
ATOM 725 N N . ASP A 1 91 ? 4.227 18.312 10.695 1 97.75 91 ASP A N 1
ATOM 726 C CA . ASP A 1 91 ? 3.223 18.969 11.531 1 97.75 91 ASP A CA 1
ATOM 727 C C . ASP A 1 91 ? 1.939 18.141 11.594 1 97.75 91 ASP A C 1
ATOM 729 O O . ASP A 1 91 ? 1.349 17.984 12.664 1 97.75 91 ASP A O 1
ATOM 733 N N . VAL A 1 92 ? 1.537 17.656 10.469 1 97.31 92 VAL A N 1
ATOM 734 C CA . VAL A 1 92 ? 0.32 16.859 10.453 1 97.31 92 VAL A CA 1
ATOM 735 C C . VAL A 1 92 ? 0.523 15.586 11.273 1 97.31 92 VAL A C 1
ATOM 737 O O . VAL A 1 92 ? -0.354 15.188 12.047 1 97.31 92 VAL A O 1
ATOM 740 N N . TRP A 1 93 ? 1.682 14.977 11.109 1 97.5 93 TRP A N 1
ATOM 741 C CA . TRP A 1 93 ? 1.955 13.75 11.852 1 97.5 93 TRP A CA 1
ATOM 742 C C . TRP A 1 93 ? 1.923 14.008 13.352 1 97.5 93 TRP A C 1
ATOM 744 O O . TRP A 1 93 ? 1.225 13.312 14.094 1 97.5 93 TRP A O 1
ATOM 754 N N . ILE A 1 94 ? 2.611 15.031 13.773 1 97.5 94 ILE A N 1
ATOM 755 C CA . ILE A 1 94 ? 2.807 15.289 15.195 1 97.5 94 ILE A CA 1
ATOM 756 C C . ILE A 1 94 ? 1.503 15.797 15.805 1 97.5 94 ILE A C 1
ATOM 758 O O . ILE A 1 94 ? 1.1 15.336 16.875 1 97.5 94 ILE A O 1
ATOM 762 N N . SER A 1 95 ? 0.767 16.641 15.148 1 97.25 95 SER A N 1
ATOM 763 C CA . SER A 1 95 ? -0.362 17.328 15.766 1 97.25 95 SER A CA 1
ATOM 764 C C . SER A 1 95 ? -1.662 16.562 15.555 1 97.25 95 SER A C 1
ATOM 766 O O . SER A 1 95 ? -2.572 16.625 16.375 1 97.25 95 SER A O 1
ATOM 768 N N . LYS A 1 96 ? -1.729 15.812 14.414 1 96.69 96 LYS A N 1
ATOM 769 C CA . LYS A 1 96 ? -3.033 15.25 14.078 1 96.69 96 LYS A CA 1
ATOM 770 C C . LYS A 1 96 ? -3.025 13.727 14.211 1 96.69 96 LYS A C 1
ATOM 772 O O . LYS A 1 96 ? -4.008 13.133 14.648 1 96.69 96 LYS A O 1
ATOM 777 N N . LEU A 1 97 ? -1.93 13.094 13.859 1 97 97 LEU A N 1
ATOM 778 C CA . LEU A 1 97 ? -1.929 11.633 13.781 1 97 97 LEU A CA 1
ATOM 779 C C . LEU A 1 97 ? -1.369 11.016 15.055 1 97 97 LEU A C 1
ATOM 781 O O . LEU A 1 97 ? -2.021 10.18 15.688 1 97 97 LEU A O 1
ATOM 785 N N . GLN A 1 98 ? -0.318 11.477 15.484 1 96.25 98 GLN A N 1
ATOM 786 C CA . GLN A 1 98 ? 0.424 10.859 16.578 1 96.25 98 GLN A CA 1
ATOM 787 C C . GLN A 1 98 ? -0.436 10.75 17.828 1 96.25 98 GLN A C 1
ATOM 789 O O . GLN A 1 98 ? -0.423 9.719 18.516 1 96.25 98 GLN A O 1
ATOM 794 N N . PRO A 1 99 ? -1.232 11.727 18.188 1 95.56 99 PRO A N 1
ATOM 795 C CA . PRO A 1 99 ? -2.006 11.648 19.422 1 95.56 99 PRO A CA 1
ATOM 796 C C . PRO A 1 99 ? -3.064 10.555 19.391 1 95.56 99 PRO A C 1
ATOM 798 O O . PRO A 1 99 ? -3.547 10.125 20.453 1 95.56 99 PRO A O 1
ATOM 801 N N . ILE A 1 100 ? -3.461 10.078 18.266 1 96.44 100 ILE A N 1
ATOM 802 C CA . ILE A 1 100 ? -4.609 9.18 18.219 1 96.44 100 ILE A CA 1
ATOM 803 C C . ILE A 1 100 ? -4.207 7.859 17.562 1 96.44 100 ILE A C 1
ATOM 805 O O . ILE A 1 100 ? -5.031 6.953 17.438 1 96.44 100 ILE A O 1
ATOM 809 N N . VAL A 1 101 ? -2.984 7.727 17.125 1 96.88 101 VAL A N 1
ATOM 810 C CA . VAL A 1 101 ? -2.506 6.5 16.484 1 96.88 101 VAL A CA 1
ATOM 811 C C . VAL A 1 101 ? -1.956 5.555 17.562 1 96.88 101 VAL A C 1
ATOM 813 O O . VAL A 1 101 ? -1.076 5.93 18.328 1 96.88 101 VAL A O 1
ATOM 816 N N . LEU A 1 102 ? -2.504 4.422 17.609 1 96.19 102 LEU A N 1
ATOM 817 C CA . LEU A 1 102 ? -2.025 3.373 18.5 1 96.19 102 LEU A CA 1
ATOM 818 C C . LEU A 1 102 ? -0.755 2.732 17.953 1 96.19 102 LEU A C 1
ATOM 820 O O . LEU A 1 102 ? 0.195 2.488 18.703 1 96.19 102 LEU A O 1
ATOM 824 N N . LYS A 1 103 ? -0.744 2.438 16.719 1 95.88 103 LYS A N 1
ATOM 825 C CA . LYS A 1 103 ? 0.433 1.894 16.047 1 95.88 103 LYS A CA 1
ATOM 826 C C . LYS A 1 103 ? 0.409 2.209 14.555 1 95.88 103 LYS A C 1
ATOM 828 O O . LYS A 1 103 ? -0.659 2.42 13.977 1 95.88 103 LYS A O 1
ATOM 833 N N . SER A 1 104 ? 1.558 2.283 14.055 1 97.25 104 SER A N 1
ATOM 834 C CA . SER A 1 104 ? 1.71 2.541 12.625 1 97.25 104 SER A CA 1
ATOM 835 C C . SER A 1 104 ? 2.814 1.68 12.023 1 97.25 104 SER A C 1
ATOM 837 O O . SER A 1 104 ? 3.719 1.234 12.734 1 97.25 104 SER A O 1
ATOM 839 N N . LEU A 1 105 ? 2.654 1.353 10.781 1 97.62 105 LEU A N 1
ATOM 840 C CA . LEU A 1 105 ? 3.643 0.636 9.984 1 97.62 105 LEU A CA 1
ATOM 841 C C . LEU A 1 105 ? 3.836 1.306 8.633 1 97.62 105 LEU A C 1
ATOM 843 O O . LEU A 1 105 ? 2.861 1.588 7.926 1 97.62 105 LEU A O 1
ATOM 847 N N . SER A 1 106 ? 5.043 1.635 8.312 1 97.94 106 SER A N 1
ATOM 848 C CA . SER A 1 106 ? 5.316 2.236 7.008 1 97.94 106 SER A CA 1
ATOM 849 C C . SER A 1 106 ? 6.336 1.414 6.223 1 97.94 106 SER A C 1
ATOM 851 O O . SER A 1 106 ? 7.242 0.82 6.809 1 97.94 106 SER A O 1
ATOM 853 N N . LEU A 1 107 ? 6.16 1.337 4.941 1 98 107 LEU A N 1
ATOM 854 C CA . LEU A 1 107 ? 7.02 0.659 3.977 1 98 107 LEU A CA 1
ATOM 855 C C . LEU A 1 107 ? 7.055 1.416 2.654 1 98 107 LEU A C 1
ATOM 857 O O . LEU A 1 107 ? 6.031 1.941 2.207 1 98 107 LEU A O 1
ATOM 861 N N . HIS A 1 108 ? 8.258 1.515 2.105 1 97.88 108 HIS A N 1
ATOM 862 C CA . HIS A 1 108 ? 8.32 2.121 0.78 1 97.88 108 HIS A CA 1
ATOM 863 C C . HIS A 1 108 ? 9.297 1.38 -0.121 1 97.88 108 HIS A C 1
ATOM 865 O O . HIS A 1 108 ? 10.266 0.781 0.363 1 97.88 108 HIS A O 1
ATOM 871 N N . PHE A 1 109 ? 9.008 1.44 -1.411 1 96.5 109 PHE A N 1
ATOM 872 C CA . PHE A 1 109 ? 9.828 0.734 -2.389 1 96.5 109 PHE A CA 1
ATOM 873 C C . PHE A 1 109 ? 9.828 1.465 -3.725 1 96.5 109 PHE A C 1
ATOM 875 O O . PHE A 1 109 ? 8.922 2.244 -4.012 1 96.5 109 PHE A O 1
ATOM 882 N N . SER A 1 110 ? 10.867 1.161 -4.5 1 94.56 110 SER A N 1
ATOM 883 C CA . SER A 1 110 ? 10.977 1.742 -5.836 1 94.56 110 SER A CA 1
ATOM 884 C C . SER A 1 110 ? 10.047 1.043 -6.82 1 94.56 110 SER A C 1
ATOM 886 O O . SER A 1 110 ? 9.914 -0.182 -6.793 1 94.56 110 SER A O 1
ATOM 888 N N . VAL A 1 111 ? 9.375 1.892 -7.582 1 89.5 111 VAL A N 1
ATOM 889 C CA . VAL A 1 111 ? 8.523 1.383 -8.648 1 89.5 111 VAL A CA 1
ATOM 890 C C . VAL A 1 111 ? 9.273 1.433 -9.977 1 89.5 111 VAL A C 1
ATOM 892 O O . VAL A 1 111 ? 9.711 2.502 -10.414 1 89.5 111 VAL A O 1
ATOM 895 N N . ASP A 1 112 ? 9.867 0.24 -10.398 1 68.31 112 ASP A N 1
ATOM 896 C CA . ASP A 1 112 ? 10.555 0.203 -11.688 1 68.31 112 ASP A CA 1
ATOM 897 C C . ASP A 1 112 ? 9.641 -0.335 -12.781 1 68.31 112 ASP A C 1
ATOM 899 O O . ASP A 1 112 ? 8.727 -1.118 -12.508 1 68.31 112 ASP A O 1
ATOM 903 N N . PRO A 1 113 ? 9.805 0.309 -13.992 1 52.06 113 PRO A N 1
ATOM 904 C CA . PRO A 1 113 ? 9.008 -0.229 -15.102 1 52.06 113 PRO A CA 1
ATOM 905 C C . PRO A 1 113 ? 9.133 -1.744 -15.234 1 52.06 113 PRO A C 1
ATOM 907 O O . PRO A 1 113 ? 10.227 -2.293 -15.062 1 52.06 113 PRO A O 1
ATOM 910 N N . VAL A 1 114 ? 8.242 -2.578 -14.734 1 43.97 114 VAL A N 1
ATOM 911 C CA . VAL A 1 114 ? 8.344 -4.023 -14.922 1 43.97 114 VAL A CA 1
ATOM 912 C C . VAL A 1 114 ? 9.148 -4.328 -16.172 1 43.97 114 VAL A C 1
ATOM 914 O O . VAL A 1 114 ? 9.852 -5.34 -16.25 1 43.97 114 VAL A O 1
ATOM 917 N N . GLY A 1 115 ? 8.891 -3.762 -17.312 1 38.12 115 GLY A N 1
ATOM 918 C CA . GLY A 1 115 ? 9.391 -4.203 -18.609 1 38.12 115 GLY A CA 1
ATOM 919 C C . GLY A 1 115 ? 10.906 -4.16 -18.703 1 38.12 115 GLY A C 1
ATOM 920 O O . GLY A 1 115 ? 11.484 -4.617 -19.703 1 38.12 115 GLY A O 1
ATOM 921 N N . THR A 1 116 ? 11.523 -3.402 -18.125 1 35.97 116 THR A N 1
ATOM 922 C CA . THR A 1 116 ? 12.867 -3.295 -18.672 1 35.97 116 THR A CA 1
ATOM 923 C C . THR A 1 116 ? 13.695 -4.527 -18.312 1 35.97 116 THR A C 1
ATOM 925 O O . THR A 1 116 ? 14.758 -4.758 -18.891 1 35.97 116 THR A O 1
ATOM 928 N N . GLU A 1 117 ? 13.602 -5.23 -17.281 1 31.42 117 GLU A N 1
ATOM 929 C CA . GLU A 1 117 ? 14.633 -6.262 -17.344 1 31.42 117 GLU A CA 1
ATOM 930 C C . GLU A 1 117 ? 14.227 -7.391 -18.281 1 31.42 117 GLU A C 1
ATOM 932 O O . GLU A 1 117 ? 14.961 -8.367 -18.438 1 31.42 117 GLU A O 1
ATOM 937 N N . LEU A 1 118 ? 13.008 -7.594 -18.641 1 27.84 118 LEU A N 1
ATOM 938 C CA . LEU A 1 118 ? 12.992 -8.797 -19.469 1 27.84 118 LEU A CA 1
ATOM 939 C C . LEU A 1 118 ? 13.828 -8.594 -20.719 1 27.84 118 LEU A C 1
ATOM 941 O O . LEU A 1 118 ? 13.867 -9.477 -21.594 1 27.84 118 LEU A O 1
ATOM 945 N N . MET A 1 119 ? 14.633 -7.605 -20.906 1 23.89 119 MET A N 1
ATOM 946 C CA . MET A 1 119 ? 15.445 -7.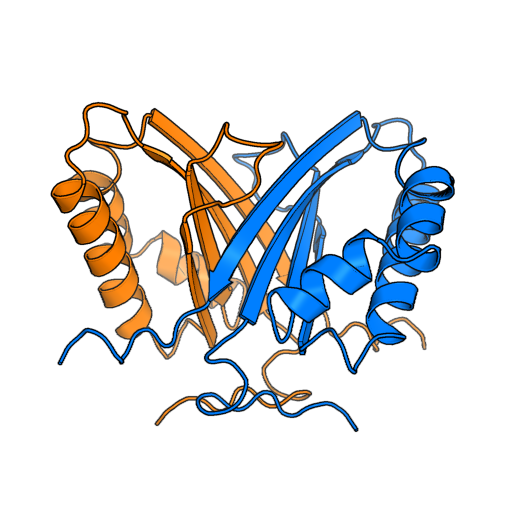93 -22.078 1 23.89 119 MET A CA 1
ATOM 947 C C . MET A 1 119 ? 16.531 -8.938 -21.719 1 23.89 119 MET A C 1
ATOM 949 O O . MET A 1 119 ? 17.062 -8.922 -20.609 1 23.89 119 MET A O 1
ATOM 953 N N . MET B 1 1 ? -2.729 -2.938 -24.844 1 19.58 1 MET B N 1
ATOM 954 C CA . MET B 1 1 ? -3.264 -1.608 -24.562 1 19.58 1 MET B CA 1
ATOM 955 C C . MET B 1 1 ? -2.98 -1.205 -23.125 1 19.58 1 MET B C 1
ATOM 957 O O . MET B 1 1 ? -3.342 -1.925 -22.188 1 19.58 1 MET B O 1
ATOM 961 N N . LEU B 1 2 ? -2.025 -0.591 -22.969 1 25.94 2 LEU B N 1
ATOM 962 C CA . LEU B 1 2 ? -1.433 -0.136 -21.703 1 25.94 2 LEU B CA 1
ATOM 963 C C . LEU B 1 2 ? -2.412 0.731 -20.922 1 25.94 2 LEU B C 1
ATOM 965 O O . LEU B 1 2 ? -2.898 1.742 -21.438 1 25.94 2 LEU B O 1
ATOM 969 N N . SER B 1 3 ? -3.213 0.216 -20.25 1 27.25 3 SER B N 1
ATOM 970 C CA . SER B 1 3 ? -4.301 1.006 -19.672 1 27.25 3 SER B CA 1
ATOM 971 C C . SER B 1 3 ? -3.777 2.299 -19.062 1 27.25 3 SER B C 1
ATOM 973 O O . SER B 1 3 ? -2.764 2.291 -18.344 1 27.25 3 SER B O 1
ATOM 975 N N . ILE B 1 4 ? -3.963 3.346 -19.719 1 31.05 4 ILE B N 1
ATOM 976 C CA . ILE B 1 4 ? -3.801 4.77 -19.438 1 31.05 4 ILE B CA 1
ATOM 977 C C . ILE B 1 4 ? -4.469 5.109 -18.109 1 31.05 4 ILE B C 1
ATOM 979 O O . ILE B 1 4 ? -5.656 4.844 -17.922 1 31.05 4 ILE B O 1
ATOM 983 N N . PHE B 1 5 ? -3.893 4.922 -17.047 1 32.34 5 PHE B N 1
ATOM 984 C CA . PHE B 1 5 ? -4.68 5.359 -15.906 1 32.34 5 PHE B CA 1
ATOM 985 C C . PHE B 1 5 ? -4.68 6.879 -15.789 1 32.34 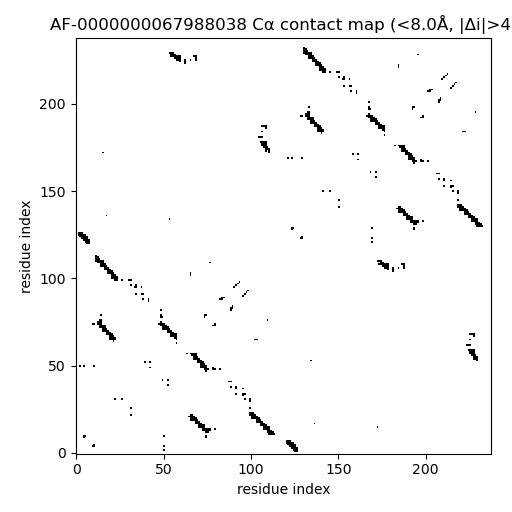5 PHE B C 1
ATOM 987 O O . PHE B 1 5 ? -3.617 7.504 -15.812 1 32.34 5 PHE B O 1
ATOM 994 N N . ARG B 1 6 ? -5.645 7.555 -16.391 1 32.62 6 ARG B N 1
ATOM 995 C CA . ARG B 1 6 ? -5.793 9.008 -16.375 1 32.62 6 ARG B CA 1
ATOM 996 C C . ARG B 1 6 ? -6.129 9.508 -14.969 1 32.62 6 ARG B C 1
ATOM 998 O O . ARG B 1 6 ? -6.98 8.93 -14.289 1 32.62 6 ARG B O 1
ATOM 1005 N N . LYS B 1 7 ? -5.344 10.305 -14.461 1 36.03 7 LYS B N 1
ATOM 1006 C CA . LYS B 1 7 ? -5.746 11.227 -13.406 1 36.03 7 LYS B CA 1
ATOM 1007 C C . LYS B 1 7 ? -7.16 11.75 -13.641 1 36.03 7 LYS B C 1
ATOM 1009 O O . LYS B 1 7 ? -7.457 12.297 -14.703 1 36.03 7 LYS B O 1
ATOM 1014 N N . GLY B 1 8 ? -8.195 11.125 -12.891 1 37.22 8 GLY B N 1
ATOM 1015 C CA . 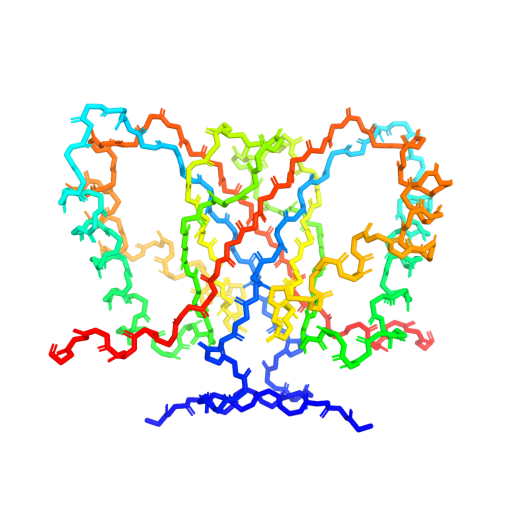GLY B 1 8 ? -9.594 11.508 -13.008 1 37.22 8 GLY B CA 1
ATOM 1016 C C . GLY B 1 8 ? -10.531 10.32 -13.109 1 37.22 8 GLY B C 1
ATOM 1017 O O . GLY B 1 8 ? -11.422 10.156 -12.273 1 37.22 8 GLY B O 1
ATOM 1018 N N . GLU B 1 9 ? -10.703 9.758 -14.352 1 42.22 9 GLU B N 1
ATOM 1019 C CA . GLU B 1 9 ? -11.906 8.977 -14.586 1 42.22 9 GLU B CA 1
ATOM 1020 C C . GLU B 1 9 ? -11.828 7.617 -13.906 1 42.22 9 GLU B C 1
ATOM 1022 O O . GLU B 1 9 ? -12.758 7.219 -13.195 1 42.22 9 GLU B O 1
ATOM 1027 N N . GLU B 1 10 ? -10.922 6.727 -14.289 1 47.81 10 GLU B N 1
ATOM 1028 C CA . GLU B 1 10 ? -11.039 5.305 -13.984 1 47.81 10 GLU B CA 1
ATOM 1029 C C . GLU B 1 10 ? -10.391 4.969 -12.648 1 47.81 10 GLU B C 1
ATOM 1031 O O . GLU B 1 10 ? -10.586 3.879 -12.109 1 47.81 10 GLU B O 1
ATOM 1036 N N . PHE B 1 11 ? -9.766 5.957 -12.016 1 55.38 11 PHE B N 1
ATOM 1037 C CA . PHE B 1 11 ? -9 5.703 -10.805 1 55.38 11 PHE B CA 1
ATOM 1038 C C . PHE B 1 11 ? -9.734 6.23 -9.578 1 55.38 11 PHE B C 1
ATOM 1040 O O . PHE B 1 11 ? -9.25 6.09 -8.453 1 55.38 11 PHE B O 1
ATOM 1047 N N . SER B 1 12 ? -10.773 6.66 -9.891 1 63.5 12 SER B N 1
ATOM 1048 C CA . SER B 1 12 ? -11.383 7.379 -8.781 1 63.5 12 SER B CA 1
ATOM 1049 C C . SER B 1 12 ? -12.164 6.438 -7.871 1 63.5 12 SER B C 1
ATOM 1051 O O . SER B 1 12 ? -12.625 6.836 -6.801 1 63.5 12 SER B O 1
ATOM 1053 N N . HIS B 1 13 ? -12.164 5.176 -8.484 1 81.56 13 HIS B N 1
ATOM 1054 C CA . HIS B 1 13 ? -12.875 4.211 -7.656 1 81.56 13 HIS B CA 1
ATOM 1055 C C . HIS B 1 13 ? -12.219 2.838 -7.707 1 81.56 13 HIS B C 1
ATOM 1057 O O . HIS B 1 13 ? -11.422 2.561 -8.609 1 81.56 13 HIS B O 1
ATOM 1063 N N . GLY B 1 14 ? -12.445 2.084 -6.742 1 93.62 14 GLY B N 1
ATOM 1064 C CA . GLY B 1 14 ? -11.945 0.719 -6.691 1 93.62 14 GLY B CA 1
ATOM 1065 C C . GLY B 1 14 ? -11.492 0.299 -5.309 1 93.62 14 GLY B C 1
ATOM 1066 O O . GLY B 1 14 ? -11.992 0.81 -4.305 1 93.62 14 GLY B O 1
ATOM 1067 N N . VAL B 1 15 ? -10.68 -0.756 -5.348 1 96.12 15 VAL B N 1
ATOM 1068 C CA . VAL B 1 15 ? -10.133 -1.274 -4.102 1 96.12 15 VAL B CA 1
ATOM 1069 C C . VAL B 1 15 ? -8.602 -1.277 -4.172 1 96.12 15 VAL B C 1
ATOM 1071 O O . VAL B 1 15 ? -8.023 -1.773 -5.141 1 96.12 15 VAL B O 1
ATOM 1074 N N . GLU B 1 16 ? -8.047 -0.611 -3.268 1 96.5 16 GLU B N 1
ATOM 1075 C CA . GLU B 1 16 ? -6.602 -0.707 -3.098 1 96.5 16 GLU B CA 1
ATOM 1076 C C . GLU B 1 16 ? -6.23 -1.851 -2.16 1 96.5 16 GLU B C 1
ATOM 1078 O O . GLU B 1 16 ? -6.742 -1.934 -1.041 1 96.5 16 GLU B O 1
ATOM 1083 N N . PHE B 1 17 ? -5.441 -2.811 -2.635 1 97.5 17 PHE B N 1
ATOM 1084 C CA . PHE B 1 17 ? -4.988 -3.969 -1.875 1 97.5 17 PHE B CA 1
ATOM 1085 C C . PHE B 1 17 ? -3.49 -3.885 -1.602 1 97.5 17 PHE B C 1
ATOM 1087 O O . PHE B 1 17 ? -2.688 -3.826 -2.535 1 97.5 17 PHE B O 1
ATOM 1094 N N . VAL B 1 18 ? -3.164 -3.861 -0.338 1 98.12 18 VAL B N 1
ATOM 1095 C CA . VAL B 1 18 ? -1.78 -3.805 0.12 1 98.12 18 VAL B CA 1
ATOM 1096 C C . VAL B 1 18 ? -1.372 -5.156 0.701 1 98.12 18 VAL B C 1
ATOM 1098 O O . VAL B 1 18 ? -2.084 -5.719 1.536 1 98.12 18 VAL B O 1
ATOM 1101 N N . LEU B 1 19 ? -0.273 -5.68 0.227 1 98.12 19 LEU B N 1
ATOM 1102 C CA . LEU B 1 19 ? 0.304 -6.922 0.728 1 98.12 19 LEU B CA 1
ATOM 1103 C C . LEU B 1 19 ? 1.766 -6.723 1.116 1 98.12 19 LEU B C 1
ATOM 1105 O O . LEU B 1 19 ? 2.594 -6.371 0.273 1 98.12 19 LEU B O 1
ATOM 1109 N N . LEU B 1 20 ? 2.07 -6.871 2.369 1 98.19 20 LEU B N 1
ATOM 1110 C CA . LEU B 1 20 ? 3.439 -6.816 2.873 1 98.19 20 LEU B CA 1
ATOM 1111 C C . LEU B 1 20 ? 3.961 -8.219 3.176 1 98.19 20 LEU B C 1
ATOM 1113 O O . LEU B 1 20 ? 3.27 -9.016 3.805 1 98.19 20 LEU B O 1
ATOM 1117 N N . LEU B 1 21 ? 5.191 -8.477 2.715 1 97.81 21 LEU B N 1
ATOM 1118 C CA . LEU B 1 21 ? 5.762 -9.812 2.834 1 97.81 21 LEU B CA 1
ATOM 1119 C C . LEU B 1 21 ? 7.129 -9.766 3.506 1 97.81 21 LEU B C 1
ATOM 1121 O O . LEU B 1 21 ? 7.93 -8.867 3.23 1 97.81 21 LEU B O 1
ATOM 1125 N N . SER B 1 22 ? 7.312 -10.641 4.406 1 97 22 SER B N 1
ATOM 1126 C CA . SER B 1 22 ? 8.648 -10.961 4.914 1 97 22 SER B CA 1
ATOM 1127 C C . SER B 1 22 ? 9.086 -12.352 4.477 1 97 22 SER B C 1
ATOM 1129 O O . SER B 1 22 ? 8.414 -13.344 4.781 1 97 22 SER B O 1
ATOM 1131 N N . PHE B 1 23 ? 10.164 -12.406 3.797 1 95.62 23 PHE B N 1
ATOM 1132 C CA . PHE B 1 23 ? 10.648 -13.695 3.32 1 95.62 23 PHE B CA 1
ATOM 1133 C C . PHE B 1 23 ? 11.695 -14.266 4.27 1 95.62 23 PHE B C 1
ATOM 1135 O O . PHE B 1 23 ? 12.422 -13.516 4.922 1 95.62 23 PHE B O 1
ATOM 1142 N N . ASN B 1 24 ? 11.695 -15.516 4.234 1 89.81 24 ASN B N 1
ATOM 1143 C CA . ASN B 1 24 ? 12.711 -16.219 5.023 1 89.81 24 ASN B CA 1
ATOM 1144 C C . ASN B 1 24 ? 14.117 -15.844 4.578 1 89.81 24 ASN B C 1
ATOM 1146 O O . ASN B 1 24 ? 14.391 -15.727 3.383 1 89.81 24 ASN B O 1
ATOM 1150 N N . GLU B 1 25 ? 14.914 -15.594 5.551 1 77.94 25 GLU B N 1
ATOM 1151 C CA . GLU B 1 25 ? 16.297 -15.242 5.285 1 77.94 25 GLU B CA 1
ATOM 1152 C C . GLU B 1 25 ? 17 -16.328 4.473 1 77.94 25 GLU B C 1
ATOM 1154 O O . GLU B 1 25 ? 17.922 -16.031 3.699 1 77.94 25 GLU B O 1
ATOM 1159 N N . ASP B 1 26 ? 16.531 -17.469 4.66 1 78.69 26 ASP B N 1
ATOM 1160 C CA . ASP B 1 26 ? 17.188 -18.609 4.004 1 78.69 26 ASP B CA 1
ATOM 1161 C C . ASP B 1 26 ? 16.688 -18.766 2.57 1 78.69 26 ASP B C 1
ATOM 1163 O O . ASP B 1 26 ? 17.25 -19.547 1.797 1 78.69 26 ASP B O 1
ATOM 1167 N N . ALA B 1 27 ? 15.625 -18.031 2.389 1 70.5 27 ALA B N 1
ATOM 1168 C CA . ALA B 1 27 ? 15.125 -18.141 1.022 1 70.5 27 ALA B CA 1
ATOM 1169 C C . ALA B 1 27 ? 16.109 -17.562 0.02 1 70.5 27 ALA B C 1
ATOM 1171 O O . ALA B 1 27 ? 16.562 -16.422 0.172 1 70.5 27 ALA B O 1
ATOM 1172 N N . LEU B 1 28 ? 16.531 -18.422 -0.786 1 70.25 28 LEU B N 1
ATOM 1173 C CA . LEU B 1 28 ? 17.438 -17.984 -1.845 1 70.25 28 LEU B CA 1
ATOM 1174 C C . LEU B 1 28 ? 16.828 -16.844 -2.643 1 70.25 28 LEU B C 1
ATOM 1176 O O . LEU B 1 28 ? 15.625 -16.812 -2.896 1 70.25 28 LEU B O 1
ATOM 1180 N N . GLY B 1 29 ? 17.609 -15.836 -2.934 1 75.31 29 GLY B N 1
ATOM 1181 C CA . GLY B 1 29 ? 17.188 -14.664 -3.693 1 75.31 29 GLY B CA 1
ATOM 1182 C C . GLY B 1 29 ? 16.438 -15.016 -4.961 1 75.31 29 GLY B C 1
ATOM 1183 O O . GLY B 1 29 ? 15.453 -14.344 -5.312 1 75.31 29 GLY B O 1
ATOM 1184 N N . ASN B 1 30 ? 16.812 -16.109 -5.516 1 87.12 30 ASN B N 1
ATOM 1185 C CA . ASN B 1 30 ? 16.172 -16.516 -6.77 1 87.12 30 ASN B CA 1
ATOM 1186 C C . ASN B 1 30 ? 14.75 -17 -6.547 1 87.12 30 ASN B C 1
ATOM 1188 O O . ASN B 1 30 ? 13.875 -16.766 -7.383 1 87.12 30 ASN B O 1
ATOM 1192 N N . LYS B 1 31 ? 14.516 -17.656 -5.379 1 91.38 31 LYS B N 1
ATOM 1193 C CA . LYS B 1 31 ? 13.156 -18.109 -5.09 1 91.38 31 LYS B CA 1
ATOM 1194 C C . LYS B 1 31 ? 12.211 -16.938 -4.871 1 91.38 31 LYS B C 1
ATOM 1196 O O . LYS B 1 31 ? 11.062 -16.969 -5.32 1 91.38 31 LYS B O 1
ATOM 1201 N N . VAL B 1 32 ? 12.688 -15.953 -4.188 1 93.56 32 VAL B N 1
ATOM 1202 C CA . VAL B 1 32 ? 11.891 -14.758 -3.943 1 93.56 32 VAL B CA 1
ATOM 1203 C C . VAL B 1 32 ? 11.562 -14.078 -5.27 1 93.56 32 VAL B C 1
ATOM 1205 O O . VAL B 1 32 ? 10.406 -13.719 -5.52 1 93.56 32 VAL B O 1
ATOM 1208 N N . GLU B 1 33 ? 12.555 -13.953 -6.098 1 92 33 GLU B N 1
ATOM 1209 C CA . GLU B 1 33 ? 12.352 -13.336 -7.402 1 92 33 GLU B CA 1
ATOM 1210 C C . GLU B 1 33 ? 11.336 -14.109 -8.234 1 92 33 GLU B C 1
ATOM 1212 O O . GLU B 1 33 ? 10.453 -13.516 -8.859 1 92 33 GLU B O 1
ATOM 1217 N N . HIS B 1 34 ? 11.531 -15.398 -8.234 1 93.5 34 HIS B N 1
ATOM 1218 C CA . HIS B 1 34 ? 10.609 -16.234 -8.992 1 93.5 34 HIS B CA 1
ATOM 1219 C C . HIS B 1 34 ? 9.188 -16.109 -8.469 1 93.5 34 HIS B C 1
ATOM 1221 O O . HIS B 1 34 ? 8.234 -16.078 -9.242 1 93.5 34 HIS B O 1
ATOM 1227 N N . ALA B 1 35 ? 9.016 -16.062 -7.176 1 95.31 35 ALA B N 1
ATOM 1228 C CA . ALA B 1 35 ? 7.695 -15.93 -6.566 1 95.31 35 ALA B CA 1
ATOM 1229 C C . ALA B 1 35 ? 7.055 -14.594 -6.949 1 95.31 35 ALA B C 1
ATOM 1231 O O . ALA B 1 35 ? 5.887 -14.555 -7.34 1 95.31 35 ALA B O 1
ATOM 1232 N N . LEU B 1 36 ? 7.805 -13.547 -6.895 1 94.19 36 LEU B N 1
ATOM 1233 C CA . LEU B 1 36 ? 7.293 -12.219 -7.211 1 94.19 36 LEU B CA 1
ATOM 1234 C C . LEU B 1 36 ? 6.965 -12.102 -8.695 1 94.19 36 LEU B C 1
ATOM 1236 O O . LEU B 1 36 ? 5.992 -11.445 -9.07 1 94.19 36 LEU B O 1
ATOM 1240 N N . VAL B 1 37 ? 7.812 -12.742 -9.547 1 93.88 37 VAL B N 1
ATOM 1241 C CA . VAL B 1 37 ? 7.539 -12.766 -10.984 1 93.88 37 VAL B CA 1
ATOM 1242 C C . VAL B 1 37 ? 6.246 -13.531 -11.25 1 93.88 37 VAL B C 1
ATOM 1244 O O . VAL B 1 37 ? 5.441 -13.133 -12.094 1 93.88 37 VAL B O 1
ATOM 1247 N N . SER B 1 38 ? 6.043 -14.633 -10.586 1 95.69 38 SER B N 1
ATOM 1248 C CA . SER B 1 38 ? 4.812 -15.398 -10.734 1 95.69 38 SER B CA 1
ATOM 1249 C C . SER B 1 38 ? 3.59 -14.57 -10.359 1 95.69 38 SER B C 1
ATOM 1251 O O . SER B 1 38 ? 2.576 -14.602 -11.055 1 95.69 38 SER B O 1
ATOM 1253 N N . LEU B 1 39 ? 3.654 -13.828 -9.258 1 95.19 39 LEU B N 1
ATOM 1254 C CA . LEU B 1 39 ? 2.574 -12.945 -8.844 1 95.19 39 LEU B CA 1
ATOM 1255 C C . LEU B 1 39 ? 2.309 -11.875 -9.898 1 95.19 39 LEU B C 1
ATOM 1257 O O . LEU B 1 39 ? 1.159 -11.641 -10.273 1 95.19 39 LEU B O 1
ATOM 1261 N N . ALA B 1 40 ? 3.354 -11.32 -10.383 1 92.75 40 ALA B N 1
ATOM 1262 C CA . ALA B 1 40 ? 3.23 -10.289 -11.414 1 92.75 40 ALA B CA 1
ATOM 1263 C C . ALA B 1 40 ? 2.551 -10.844 -12.656 1 92.75 40 ALA B C 1
ATOM 1265 O O . ALA B 1 40 ? 1.748 -10.156 -13.289 1 92.75 40 ALA B O 1
ATOM 1266 N N . THR B 1 41 ? 2.936 -12.023 -13.031 1 93.62 41 THR B N 1
ATOM 1267 C CA . THR B 1 41 ? 2.361 -12.664 -14.211 1 93.62 41 THR B CA 1
ATOM 1268 C C . THR B 1 41 ? 0.853 -12.82 -14.055 1 93.62 41 THR B C 1
ATOM 1270 O O . THR B 1 41 ? 0.093 -12.5 -14.977 1 93.62 41 THR B O 1
ATOM 1273 N N . VAL B 1 42 ? 0.396 -13.25 -12.93 1 95.12 42 VAL B N 1
ATOM 1274 C CA . VAL B 1 42 ? -1.03 -13.43 -12.672 1 95.12 42 VAL B CA 1
ATOM 1275 C C . VAL B 1 42 ? -1.743 -12.086 -12.766 1 95.12 42 VAL B C 1
ATOM 1277 O O . VAL B 1 42 ? -2.852 -12 -13.297 1 95.12 42 VAL B O 1
ATOM 1280 N N . MET B 1 43 ? -1.131 -11.047 -12.188 1 90.88 43 MET B N 1
ATOM 1281 C CA . MET B 1 43 ? -1.73 -9.711 -12.242 1 90.88 43 MET B CA 1
ATOM 1282 C C . MET B 1 43 ? -1.836 -9.227 -13.688 1 90.88 43 MET B C 1
ATOM 1284 O O . MET B 1 43 ? -2.861 -8.664 -14.078 1 90.88 43 MET B O 1
ATOM 1288 N N . SER B 1 44 ? -0.762 -9.477 -14.445 1 90.25 44 SER B N 1
ATOM 1289 C CA . SER B 1 44 ? -0.725 -9.008 -15.828 1 90.25 44 SER B CA 1
ATOM 1290 C C . SER B 1 44 ? -1.754 -9.734 -16.688 1 90.25 44 SER B C 1
ATOM 1292 O O . SER B 1 44 ? -2.213 -9.203 -17.703 1 90.25 44 SER B O 1
ATOM 1294 N N . GLU B 1 45 ? -2.135 -10.859 -16.281 1 92.38 45 GLU B N 1
ATOM 1295 C CA . GLU B 1 45 ? -3.102 -11.664 -17.031 1 92.38 45 GLU B CA 1
ATOM 1296 C C . GLU B 1 45 ? -4.531 -11.32 -16.625 1 92.38 45 GLU B C 1
ATOM 1298 O O . GLU B 1 45 ? -5.484 -11.922 -17.125 1 92.38 45 GLU B O 1
ATOM 1303 N N . SER B 1 46 ? -4.715 -10.328 -15.758 1 92.81 46 SER B N 1
ATOM 1304 C CA . SER B 1 46 ? -6.039 -9.961 -15.273 1 92.81 46 SER B CA 1
ATOM 1305 C C . SER B 1 46 ? -6.32 -8.477 -15.508 1 92.81 46 SER B C 1
ATOM 1307 O O . SER B 1 46 ? -6.738 -7.77 -14.594 1 92.81 46 SER B O 1
ATOM 1309 N N . PRO B 1 47 ? -6.215 -7.977 -16.703 1 88.62 47 PRO B N 1
ATOM 1310 C CA . PRO B 1 47 ? -6.379 -6.543 -16.953 1 88.62 47 PRO B CA 1
ATOM 1311 C C . PRO B 1 47 ? -7.816 -6.07 -16.75 1 88.62 47 PRO B C 1
ATOM 1313 O O . PRO B 1 47 ? -8.055 -4.879 -16.547 1 88.62 47 PRO B O 1
ATOM 1316 N N . SER B 1 48 ? -8.695 -7.004 -16.859 1 91.75 48 SER B N 1
ATOM 1317 C CA . SER B 1 48 ? -10.094 -6.625 -16.672 1 91.75 48 SER B CA 1
ATOM 1318 C C . SER B 1 48 ? -10.406 -6.391 -15.195 1 91.75 48 SER B C 1
ATOM 1320 O O . SER B 1 48 ? -11.383 -5.715 -14.867 1 91.75 48 SER B O 1
ATOM 1322 N N . LEU B 1 49 ? -9.602 -6.918 -14.305 1 94.25 49 LEU B N 1
ATOM 1323 C CA . LEU B 1 49 ? -9.852 -6.828 -12.867 1 94.25 49 LEU B CA 1
ATOM 1324 C C . LEU B 1 49 ? -8.977 -5.758 -12.227 1 94.25 49 LEU B C 1
ATOM 1326 O O . LEU B 1 49 ? -9.359 -5.152 -11.227 1 94.25 49 LEU B O 1
ATOM 1330 N N . ILE B 1 50 ? -7.812 -5.527 -12.781 1 92.12 50 ILE B N 1
ATOM 1331 C CA . ILE B 1 50 ? -6.758 -4.781 -12.109 1 92.12 50 ILE B CA 1
ATOM 1332 C C . ILE B 1 50 ? -6.398 -3.539 -12.922 1 92.12 50 ILE B C 1
ATOM 1334 O O . ILE B 1 50 ? -6.207 -3.623 -14.133 1 92.12 50 ILE B O 1
ATOM 1338 N N . VAL B 1 51 ? -6.375 -2.461 -12.219 1 86.88 51 VAL B N 1
ATOM 1339 C CA . VAL B 1 51 ? -6.016 -1.186 -12.828 1 86.88 51 VAL B CA 1
ATOM 1340 C C . VAL B 1 51 ? -4.5 -1.009 -12.805 1 86.88 51 VAL B C 1
ATOM 1342 O O . VAL B 1 51 ? -3.906 -0.529 -13.773 1 86.88 51 VAL B O 1
ATOM 1345 N N . GLN B 1 52 ? -3.955 -1.391 -11.68 1 87.44 52 GLN B N 1
ATOM 1346 C CA . GLN B 1 52 ? -2.525 -1.178 -11.477 1 87.44 52 GLN B CA 1
ATOM 1347 C C . GLN B 1 52 ? -1.962 -2.156 -10.453 1 87.44 52 GLN B C 1
ATOM 1349 O O . GLN B 1 52 ? -2.684 -2.615 -9.562 1 87.44 52 GLN B O 1
ATOM 1354 N N . PHE B 1 53 ? -0.69 -2.375 -10.68 1 90.44 53 PHE B N 1
ATOM 1355 C CA . PHE B 1 53 ? 0.043 -3.26 -9.781 1 90.44 53 PHE B CA 1
ATOM 1356 C C . PHE B 1 53 ? 1.491 -2.807 -9.641 1 90.44 53 PHE B C 1
ATOM 1358 O O . PHE B 1 53 ? 2.152 -2.496 -10.633 1 90.44 53 PHE B O 1
ATOM 1365 N N . THR B 1 54 ? 2.008 -2.684 -8.383 1 92.5 54 THR B N 1
ATOM 1366 C CA . THR B 1 54 ? 3.41 -2.398 -8.102 1 92.5 54 THR B CA 1
ATOM 1367 C C . THR B 1 54 ? 3.936 -3.314 -7 1 92.5 54 THR B C 1
ATOM 1369 O O . THR B 1 54 ? 3.174 -3.76 -6.141 1 92.5 54 THR B O 1
ATOM 1372 N N . GLN B 1 55 ? 5.188 -3.639 -7.098 1 94.56 55 GLN B N 1
ATOM 1373 C CA . GLN B 1 55 ? 5.871 -4.418 -6.07 1 94.56 55 GLN B CA 1
ATOM 1374 C C . GLN B 1 55 ? 7.344 -4.035 -5.98 1 94.56 55 GLN B C 1
ATOM 1376 O O . GLN B 1 55 ? 7.926 -3.549 -6.953 1 94.56 55 GLN B O 1
ATOM 1381 N N . GLY B 1 56 ? 7.918 -4.242 -4.773 1 93.56 56 GLY B N 1
ATOM 1382 C CA . GLY B 1 56 ? 9.336 -3.941 -4.684 1 93.56 56 GLY B CA 1
ATOM 1383 C C . GLY B 1 56 ? 9.922 -4.227 -3.312 1 93.56 56 GLY B C 1
ATOM 1384 O O . GLY B 1 56 ? 9.195 -4.566 -2.379 1 93.56 56 GLY B O 1
ATOM 1385 N N . LEU B 1 57 ? 11.258 -4.074 -3.373 1 93.75 57 LEU B N 1
ATOM 1386 C CA . LEU B 1 57 ? 12.031 -4.266 -2.15 1 93.75 57 LEU B CA 1
ATOM 1387 C C . LEU B 1 57 ? 11.906 -3.051 -1.237 1 93.75 57 LEU B C 1
ATOM 1389 O O . LEU B 1 57 ? 12.062 -1.912 -1.688 1 93.75 57 LEU B O 1
ATOM 1393 N N . ASN B 1 58 ? 11.578 -3.404 0.066 1 96.44 58 ASN B N 1
ATOM 1394 C CA . ASN B 1 58 ? 11.516 -2.355 1.077 1 96.44 58 ASN B CA 1
ATOM 1395 C C . ASN B 1 58 ? 12.891 -1.75 1.347 1 96.44 58 ASN B C 1
ATOM 1397 O O . 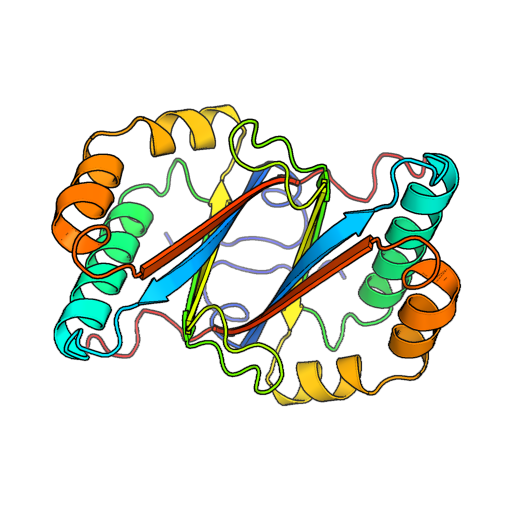ASN B 1 58 ? 13.82 -2.461 1.721 1 96.44 58 ASN B O 1
ATOM 1401 N N . PHE B 1 59 ? 12.969 -0.447 1.211 1 95.38 59 PHE B N 1
ATOM 1402 C CA . PHE B 1 59 ? 14.242 0.167 1.563 1 95.38 59 PHE B CA 1
ATOM 1403 C C . PHE B 1 59 ? 14.07 1.165 2.701 1 95.38 59 PHE B C 1
ATOM 1405 O O . PHE B 1 59 ? 14.773 2.174 2.764 1 95.38 59 PHE B O 1
ATOM 1412 N N . ASN B 1 60 ? 12.992 0.926 3.426 1 93.75 60 ASN B N 1
ATOM 1413 C CA . ASN B 1 60 ? 12.836 1.646 4.684 1 93.75 60 ASN B CA 1
ATOM 1414 C C . ASN B 1 60 ? 13.773 1.104 5.762 1 93.75 60 ASN B C 1
ATOM 1416 O O . ASN B 1 60 ? 13.555 0.012 6.289 1 93.75 60 ASN B O 1
ATOM 1420 N N . GLU B 1 61 ? 14.641 1.856 6.215 1 89.88 61 GLU B N 1
ATOM 1421 C CA . GLU B 1 61 ? 15.648 1.407 7.176 1 89.88 61 GLU B CA 1
ATOM 1422 C C . GLU B 1 61 ? 15.062 1.321 8.578 1 89.88 61 GLU B C 1
ATOM 1424 O O . GLU B 1 61 ? 15.57 0.584 9.43 1 89.88 61 GLU B O 1
ATOM 1429 N N . SER B 1 62 ? 14.016 2.057 8.805 1 89.19 62 SER B N 1
ATOM 1430 C CA . SER B 1 62 ? 13.438 2.104 10.141 1 89.19 62 SER B CA 1
ATOM 1431 C C . SER B 1 62 ? 12.383 1.014 10.328 1 89.19 62 SER B C 1
ATOM 1433 O O . SER B 1 62 ? 11.891 0.804 11.438 1 89.19 62 SER B O 1
ATOM 1435 N N . SER B 1 63 ? 11.992 0.361 9.305 1 89.94 63 SER B N 1
ATOM 1436 C CA . SER B 1 63 ? 10.977 -0.688 9.336 1 89.94 63 SER B CA 1
ATOM 1437 C C . SER B 1 63 ? 11.391 -1.875 8.469 1 89.94 63 SER B C 1
ATOM 1439 O O . SER B 1 63 ? 11.078 -1.917 7.277 1 89.94 63 SER B O 1
ATOM 1441 N N . LYS B 1 64 ? 11.93 -2.863 9.109 1 90.56 64 LYS B N 1
ATOM 1442 C CA . LYS B 1 64 ? 12.516 -3.967 8.352 1 90.56 64 LYS B CA 1
ATOM 1443 C C . LYS B 1 64 ? 11.742 -5.262 8.578 1 90.56 64 LYS B C 1
ATOM 1445 O O . LYS B 1 64 ? 12.188 -6.336 8.172 1 90.56 64 LYS B O 1
ATOM 1450 N N . GLU B 1 65 ? 10.68 -5.102 9.234 1 94.31 65 GLU B N 1
ATOM 1451 C CA . GLU B 1 65 ? 9.867 -6.27 9.555 1 94.31 65 GLU B CA 1
ATOM 1452 C C . GLU B 1 65 ? 9.383 -6.969 8.281 1 94.31 65 GLU B C 1
ATOM 1454 O O . GLU B 1 65 ? 9.297 -8.195 8.242 1 94.31 65 GLU B O 1
ATOM 1459 N N . TYR B 1 66 ? 9.039 -6.219 7.312 1 97.12 66 TYR B N 1
ATOM 1460 C CA . TYR B 1 66 ? 8.648 -6.738 6.008 1 97.12 66 TYR B CA 1
ATOM 1461 C C . TYR B 1 66 ? 9.664 -6.352 4.938 1 97.12 66 TYR B C 1
ATOM 1463 O O . TYR B 1 66 ? 10.07 -5.195 4.852 1 97.12 66 TYR B O 1
ATOM 1471 N N . THR B 1 67 ? 10.008 -7.273 4.125 1 95.25 67 THR B N 1
ATOM 1472 C CA . THR B 1 67 ? 11.094 -7.062 3.176 1 95.25 67 THR B CA 1
ATOM 1473 C C . THR B 1 67 ? 10.555 -6.535 1.848 1 95.25 67 THR B C 1
ATOM 1475 O O . THR B 1 67 ? 11.281 -5.883 1.093 1 95.25 67 THR B O 1
ATOM 1478 N N . HIS B 1 68 ? 9.281 -6.879 1.516 1 95.94 68 HIS B N 1
ATOM 1479 C CA . HIS B 1 68 ? 8.719 -6.492 0.228 1 95.94 68 HIS B CA 1
ATOM 1480 C C . HIS B 1 68 ? 7.297 -5.949 0.388 1 95.94 68 HIS B C 1
ATOM 1482 O O . HIS B 1 68 ? 6.574 -6.352 1.301 1 95.94 68 HIS B O 1
ATOM 1488 N N . GLY B 1 69 ? 6.969 -5.035 -0.459 1 96.88 69 GLY B N 1
ATOM 1489 C CA . GLY B 1 69 ? 5.605 -4.539 -0.578 1 96.88 69 GLY B CA 1
ATOM 1490 C C . GLY B 1 69 ? 4.992 -4.809 -1.938 1 96.88 69 GLY B C 1
ATOM 1491 O O . GLY B 1 69 ? 5.691 -4.801 -2.953 1 96.88 69 GLY B O 1
ATOM 1492 N N . VAL B 1 70 ? 3.74 -5.027 -1.942 1 96.38 70 VAL B N 1
ATOM 1493 C CA . VAL B 1 70 ? 2.91 -5.172 -3.133 1 96.38 70 VAL B CA 1
ATOM 1494 C C . VAL B 1 70 ? 1.662 -4.301 -3.004 1 96.38 70 VAL B C 1
ATOM 1496 O O . VAL B 1 70 ? 1.004 -4.301 -1.962 1 96.38 70 VAL B O 1
ATOM 1499 N N . VAL B 1 71 ? 1.38 -3.549 -4.039 1 96.19 71 VAL B N 1
ATOM 1500 C CA . VAL B 1 71 ? 0.17 -2.736 -4.078 1 96.19 71 VAL B CA 1
ATOM 1501 C C . VAL B 1 71 ? -0.595 -3.01 -5.371 1 96.19 71 VAL B C 1
ATOM 1503 O O . VAL B 1 71 ? -0.033 -2.912 -6.465 1 96.19 71 VAL B O 1
ATOM 1506 N N . ILE B 1 72 ? -1.865 -3.314 -5.203 1 94.81 72 ILE B N 1
ATOM 1507 C CA . ILE B 1 72 ? -2.715 -3.609 -6.352 1 94.81 72 ILE B CA 1
ATOM 1508 C C . ILE B 1 72 ? -3.975 -2.748 -6.297 1 94.81 72 ILE B C 1
ATOM 1510 O O . ILE B 1 72 ? -4.605 -2.627 -5.242 1 94.81 72 ILE B O 1
ATOM 1514 N N . ARG B 1 73 ? -4.293 -2.195 -7.41 1 93.19 73 ARG B N 1
ATOM 1515 C CA . ARG B 1 73 ? -5.551 -1.468 -7.551 1 93.19 73 ARG B CA 1
ATOM 1516 C C . ARG B 1 73 ? -6.543 -2.25 -8.406 1 93.19 73 ARG B C 1
ATOM 1518 O O . ARG B 1 73 ? -6.328 -2.436 -9.602 1 93.19 73 ARG B O 1
ATOM 1525 N N . PHE B 1 74 ? -7.621 -2.566 -7.754 1 94.31 74 PHE B N 1
ATOM 1526 C CA . PHE B 1 74 ? -8.688 -3.264 -8.469 1 94.31 74 PHE B CA 1
ATOM 1527 C C . PHE B 1 74 ? -9.75 -2.283 -8.938 1 94.31 74 PHE B C 1
ATOM 1529 O O . PHE B 1 74 ? -10 -1.266 -8.289 1 94.31 74 PHE B O 1
ATOM 1536 N N . ARG B 1 75 ? -10.398 -2.668 -9.922 1 91.69 75 ARG B N 1
ATOM 1537 C CA . ARG B 1 75 ? -11.375 -1.79 -10.555 1 91.69 75 ARG B CA 1
ATOM 1538 C C . ARG B 1 75 ? -12.633 -1.661 -9.695 1 91.69 75 ARG B C 1
ATOM 1540 O O . ARG B 1 75 ? -13.367 -0.677 -9.805 1 91.69 75 ARG B O 1
ATOM 1547 N N . SER B 1 76 ? -12.938 -2.697 -8.922 1 92.44 76 SER B N 1
ATOM 1548 C CA . SER B 1 76 ? -14.125 -2.73 -8.078 1 92.44 76 SER B CA 1
ATOM 1549 C C . SER B 1 76 ? -13.969 -3.746 -6.945 1 92.44 76 SER B C 1
ATOM 1551 O O . SER B 1 76 ? -13.031 -4.547 -6.949 1 92.44 76 SER B O 1
ATOM 1553 N N . VAL B 1 77 ? -14.898 -3.629 -6.004 1 94.5 77 VAL B N 1
ATOM 1554 C CA . VAL B 1 77 ? -14.93 -4.613 -4.926 1 94.5 77 VAL B CA 1
ATOM 1555 C C . VAL B 1 77 ? -15.164 -6.008 -5.504 1 94.5 77 VAL B C 1
ATOM 1557 O O . VAL B 1 77 ? -14.555 -6.984 -5.062 1 94.5 77 VAL B O 1
ATOM 1560 N N . GLU B 1 78 ? -16.047 -6.074 -6.504 1 96.12 78 GLU B N 1
ATOM 1561 C CA . GLU B 1 78 ? -16.344 -7.355 -7.145 1 96.12 78 GLU B CA 1
ATOM 1562 C C . GLU B 1 78 ? -15.094 -7.918 -7.828 1 96.12 78 GLU B C 1
ATOM 1564 O O . GLU B 1 78 ? -14.812 -9.117 -7.719 1 96.12 78 GLU B O 1
ATOM 1569 N N . ALA B 1 79 ? -14.375 -7.09 -8.539 1 95.81 79 ALA B N 1
ATOM 1570 C CA . ALA B 1 79 ? -13.141 -7.512 -9.188 1 95.81 79 ALA B CA 1
ATOM 1571 C C . ALA B 1 79 ? -12.133 -8.039 -8.164 1 95.81 79 ALA B C 1
ATOM 1573 O O . ALA B 1 79 ? -11.469 -9.055 -8.406 1 95.81 79 ALA B O 1
ATOM 1574 N N . PHE B 1 80 ? -12.047 -7.402 -7.074 1 96.88 80 PHE B N 1
ATOM 1575 C CA . PHE B 1 80 ? -11.18 -7.797 -5.969 1 96.88 80 PHE B CA 1
ATOM 1576 C C . PHE B 1 80 ? -11.547 -9.188 -5.465 1 96.88 80 PHE B C 1
ATOM 1578 O O . PHE B 1 80 ? -10.688 -10.062 -5.355 1 96.88 80 PHE B O 1
ATOM 1585 N N . LYS B 1 81 ? -12.797 -9.367 -5.227 1 96.88 81 LYS B N 1
ATOM 1586 C CA . LYS B 1 81 ? -13.281 -10.648 -4.715 1 96.88 81 LYS B CA 1
ATOM 1587 C C . LYS B 1 81 ? -13.031 -11.773 -5.719 1 96.88 81 LYS B C 1
ATOM 1589 O O . LYS B 1 81 ? -12.617 -12.867 -5.344 1 96.88 81 LYS B O 1
ATOM 1594 N N . ILE B 1 82 ? -13.289 -11.516 -6.965 1 97.38 82 ILE B N 1
ATOM 1595 C CA . ILE B 1 82 ? -13.055 -12.492 -8.023 1 97.38 82 ILE B CA 1
ATOM 1596 C C . ILE B 1 82 ? -11.586 -12.898 -8.031 1 97.38 82 ILE B C 1
ATOM 1598 O O . ILE B 1 82 ? -11.258 -14.086 -8.086 1 97.38 82 ILE B O 1
ATOM 1602 N N . PHE B 1 83 ? -10.773 -11.953 -7.953 1 97.25 83 PHE B N 1
ATOM 1603 C CA . PHE B 1 83 ? -9.336 -12.211 -8.016 1 97.25 83 PHE B CA 1
ATOM 1604 C C . PHE B 1 83 ? -8.891 -13.062 -6.832 1 97.25 83 PHE B C 1
ATOM 1606 O O . PHE B 1 83 ? -8.172 -14.047 -7.008 1 97.25 83 PHE B O 1
ATOM 1613 N N . LEU B 1 84 ? -9.312 -12.703 -5.625 1 95.69 84 LEU B N 1
ATOM 1614 C CA . LEU B 1 84 ? -8.875 -13.406 -4.426 1 95.69 84 LEU B CA 1
ATOM 1615 C C . LEU B 1 84 ? -9.383 -14.844 -4.418 1 95.69 84 LEU B C 1
ATOM 1617 O O . LEU B 1 84 ? -8.773 -15.719 -3.801 1 95.69 84 LEU B O 1
ATOM 1621 N N . ARG B 1 85 ? -10.438 -15.062 -5.152 1 96.56 85 ARG B N 1
ATOM 1622 C CA . ARG B 1 85 ? -11.023 -16.406 -5.176 1 96.56 85 ARG B CA 1
ATOM 1623 C C . ARG B 1 85 ? -10.531 -17.203 -6.379 1 96.56 85 ARG B C 1
ATOM 1625 O O . ARG B 1 85 ? -10.82 -18.391 -6.504 1 96.56 85 ARG B O 1
ATOM 1632 N N . SER B 1 86 ? -9.812 -16.609 -7.203 1 97.06 86 SER B N 1
ATOM 1633 C CA . SER B 1 86 ? -9.367 -17.281 -8.414 1 97.06 86 SER B CA 1
ATOM 1634 C C . SER B 1 86 ? -8.344 -18.359 -8.102 1 97.06 86 SER B C 1
ATOM 1636 O O . SER B 1 86 ? -7.535 -18.203 -7.18 1 97.06 86 SER B O 1
ATOM 1638 N N . GLN B 1 87 ? -8.336 -19.422 -8.906 1 97.25 87 GLN B N 1
ATOM 1639 C CA . GLN B 1 87 ? -7.375 -20.5 -8.75 1 97.25 87 GLN B CA 1
ATOM 1640 C C . GLN B 1 87 ? -5.957 -20.031 -9.055 1 97.25 87 GLN B C 1
ATOM 1642 O O . GLN B 1 87 ? -5 -20.484 -8.422 1 97.25 87 GLN B O 1
ATOM 1647 N N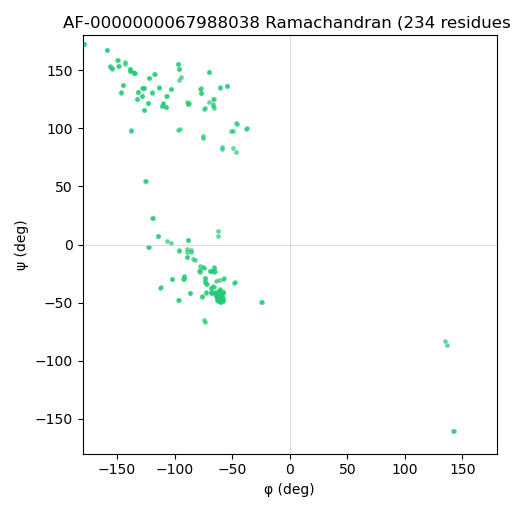 . GLU B 1 88 ? -5.832 -19.156 -10.016 1 96.31 88 GLU B N 1
ATOM 164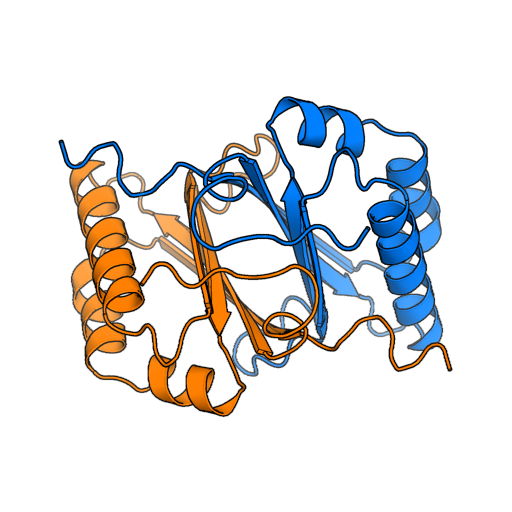8 C CA . GLU B 1 88 ? -4.516 -18.656 -10.406 1 96.31 88 GLU B CA 1
ATOM 1649 C C . GLU B 1 88 ? -3.807 -18 -9.227 1 96.31 88 GLU B C 1
ATOM 1651 O O . GLU B 1 88 ? -2.646 -18.297 -8.945 1 96.31 88 GLU B O 1
ATOM 1656 N N . TYR B 1 89 ? -4.523 -17.109 -8.531 1 97.19 89 TYR B N 1
ATOM 1657 C CA . TYR B 1 89 ? -3.922 -16.422 -7.395 1 97.19 89 TYR B CA 1
ATOM 1658 C C . TYR B 1 89 ? -3.646 -17.391 -6.254 1 97.19 89 TYR B C 1
ATOM 1660 O O . TYR B 1 89 ? -2.564 -17.375 -5.664 1 97.19 89 TYR B O 1
ATOM 1668 N N . LYS B 1 90 ? -4.582 -18.266 -6.031 1 97.56 90 LYS B N 1
ATOM 1669 C CA . LYS B 1 90 ? -4.414 -19.234 -4.957 1 97.56 90 LYS B CA 1
ATOM 1670 C C . LYS B 1 90 ? -3.217 -20.141 -5.219 1 97.56 90 LYS B C 1
ATOM 1672 O O . LYS B 1 90 ? -2.447 -20.453 -4.309 1 97.56 90 LYS B O 1
ATOM 1677 N N . ASP B 1 91 ? -3.037 -20.562 -6.398 1 97.62 91 ASP B N 1
ATOM 1678 C CA . ASP B 1 91 ? -1.93 -21.438 -6.762 1 97.62 91 ASP B CA 1
ATOM 1679 C C . ASP B 1 91 ? -0.586 -20.75 -6.543 1 97.62 91 ASP B C 1
ATOM 1681 O O . ASP B 1 91 ? 0.352 -21.344 -6.02 1 97.62 91 ASP B O 1
ATOM 1685 N N . VAL B 1 92 ? -0.506 -19.516 -6.953 1 97.25 92 VAL B N 1
ATOM 1686 C CA . VAL B 1 92 ? 0.745 -18.797 -6.781 1 97.25 92 VAL B CA 1
ATOM 1687 C C . VAL B 1 92 ? 1.048 -18.625 -5.293 1 97.25 92 VAL B C 1
ATOM 1689 O O . VAL B 1 92 ? 2.189 -18.812 -4.863 1 97.25 92 VAL B O 1
ATOM 1692 N N . TRP B 1 93 ? 0.014 -18.312 -4.535 1 97.44 93 TRP B N 1
ATOM 1693 C CA . TRP B 1 93 ? 0.216 -18.125 -3.102 1 97.44 93 TRP B CA 1
ATOM 1694 C C . TRP B 1 93 ? 0.715 -19.422 -2.453 1 97.44 93 TRP B C 1
ATOM 1696 O O . TRP B 1 93 ? 1.729 -19.406 -1.75 1 97.44 93 TRP B O 1
ATOM 1706 N N . ILE B 1 94 ? 0.06 -20.5 -2.752 1 97.38 94 ILE B N 1
ATOM 1707 C CA . ILE B 1 94 ? 0.325 -21.766 -2.078 1 97.38 94 ILE B CA 1
ATOM 1708 C C . ILE B 1 94 ? 1.658 -22.328 -2.557 1 97.38 94 ILE B C 1
ATOM 1710 O O . ILE B 1 94 ? 2.475 -22.781 -1.748 1 97.38 94 ILE B O 1
ATOM 1714 N N . SER B 1 95 ? 1.963 -22.266 -3.807 1 97.12 95 SER B N 1
ATOM 1715 C CA . SER B 1 95 ? 3.102 -22.984 -4.367 1 97.12 95 SER B CA 1
ATOM 1716 C C . SER B 1 95 ? 4.359 -22.125 -4.355 1 97.12 95 SER B C 1
ATOM 1718 O O . SER B 1 95 ? 5.473 -22.641 -4.25 1 97.12 95 SER B O 1
ATOM 1720 N N . LYS B 1 96 ? 4.156 -20.781 -4.453 1 96.5 96 LYS B N 1
ATOM 1721 C CA . LYS B 1 96 ? 5.34 -19.953 -4.668 1 96.5 96 LYS B CA 1
ATOM 1722 C C . LYS B 1 96 ? 5.629 -19.078 -3.451 1 96.5 96 LYS B C 1
ATOM 1724 O O . LYS B 1 96 ? 6.789 -18.875 -3.086 1 96.5 96 LYS B O 1
ATOM 1729 N N . LEU B 1 97 ? 4.598 -18.578 -2.801 1 96.94 97 LEU B N 1
ATOM 1730 C CA . LEU B 1 97 ? 4.809 -17.594 -1.753 1 96.94 97 LEU B CA 1
ATOM 1731 C C . LEU B 1 97 ? 4.828 -18.25 -0.377 1 96.94 97 LEU B C 1
ATOM 1733 O O . LEU B 1 97 ? 5.789 -18.078 0.381 1 96.94 97 LEU B O 1
ATOM 1737 N N . GLN B 1 98 ? 3.936 -19.031 -0.118 1 96.12 98 GLN B N 1
ATOM 1738 C CA . GLN B 1 98 ? 3.723 -19.578 1.219 1 96.12 98 GLN B CA 1
ATOM 1739 C C . GLN B 1 98 ? 4.965 -20.312 1.717 1 96.12 98 GLN B C 1
ATOM 1741 O O . GLN B 1 98 ? 5.355 -20.172 2.877 1 96.12 98 GLN B O 1
ATOM 1746 N N . PRO B 1 99 ? 5.641 -21.078 0.913 1 95.5 99 PRO B N 1
ATOM 1747 C CA . PRO B 1 99 ? 6.789 -21.844 1.402 1 95.5 99 PRO B CA 1
ATOM 1748 C C . PRO B 1 99 ? 7.945 -20.938 1.853 1 95.5 99 PRO B C 1
ATOM 1750 O O . PRO B 1 99 ? 8.82 -21.391 2.604 1 95.5 99 PRO B O 1
ATOM 1753 N N . ILE B 1 100 ? 8.016 -19.719 1.429 1 96.38 100 ILE B N 1
ATOM 1754 C CA . ILE B 1 100 ? 9.211 -18.938 1.689 1 96.38 100 ILE B CA 1
ATOM 1755 C C . ILE B 1 100 ? 8.836 -17.672 2.451 1 96.38 100 ILE B C 1
ATOM 1757 O O . ILE B 1 100 ? 9.703 -16.844 2.766 1 96.38 100 ILE B O 1
ATOM 1761 N N . VAL B 1 101 ? 7.578 -17.438 2.717 1 96.81 101 VAL B N 1
ATOM 1762 C CA . VAL B 1 101 ? 7.121 -16.266 3.449 1 96.81 101 VAL B CA 1
ATOM 1763 C C . VAL B 1 101 ? 7.137 -16.547 4.949 1 96.81 101 VAL B C 1
ATOM 1765 O O . VAL B 1 101 ? 6.531 -17.516 5.406 1 96.81 101 VAL B O 1
ATOM 1768 N N . LEU B 1 102 ? 7.859 -15.773 5.641 1 96.06 102 LEU B N 1
ATOM 1769 C CA . LEU B 1 102 ? 7.895 -15.852 7.094 1 96.06 102 LEU B CA 1
ATOM 1770 C C . LEU B 1 102 ? 6.641 -15.234 7.707 1 96.06 102 LEU B C 1
ATOM 1772 O O . LEU B 1 102 ? 6.062 -15.789 8.641 1 96.06 102 LEU B O 1
ATOM 1776 N N . LYS B 1 103 ? 6.254 -14.117 7.227 1 95.88 103 LYS B N 1
ATOM 1777 C CA . LYS B 1 103 ? 5.035 -13.445 7.668 1 95.88 103 LYS B CA 1
ATOM 1778 C C . LYS B 1 103 ? 4.484 -12.531 6.578 1 95.88 103 LYS B C 1
ATOM 1780 O O . LYS B 1 103 ? 5.234 -12.062 5.723 1 95.88 103 LYS B O 1
ATOM 1785 N N . SER B 1 104 ? 3.234 -12.398 6.637 1 97.19 104 SER B N 1
ATOM 1786 C CA . SER B 1 104 ? 2.561 -11.516 5.688 1 97.19 104 SER B CA 1
ATOM 1787 C C . SER B 1 104 ? 1.471 -10.695 6.371 1 97.19 104 SER B C 1
ATOM 1789 O O . SER B 1 104 ? 0.949 -11.094 7.414 1 97.19 104 SER B O 1
ATOM 1791 N N . LEU B 1 105 ? 1.244 -9.531 5.867 1 97.56 105 LEU B N 1
ATOM 1792 C CA . LEU B 1 105 ? 0.173 -8.633 6.297 1 97.56 105 LEU B CA 1
ATOM 1793 C C . LEU B 1 105 ? -0.58 -8.078 5.094 1 97.56 105 LEU B C 1
ATOM 1795 O O . LEU B 1 105 ? 0.035 -7.562 4.152 1 97.56 105 LEU B O 1
ATOM 1799 N N . SER B 1 106 ? -1.856 -8.242 5.062 1 97.88 106 SER B N 1
ATOM 1800 C CA . SER B 1 106 ? -2.656 -7.691 3.973 1 97.88 106 SER B CA 1
ATOM 1801 C C . SER B 1 106 ? -3.73 -6.746 4.496 1 97.88 106 SER B C 1
ATOM 1803 O O . SER B 1 106 ? -4.273 -6.957 5.586 1 97.88 106 SER B O 1
ATOM 1805 N N . LEU B 1 107 ? -3.996 -5.695 3.777 1 98 107 LEU B N 1
ATOM 1806 C CA . LEU B 1 107 ? -5.012 -4.684 4.039 1 98 107 LEU B CA 1
ATOM 1807 C C . LEU B 1 107 ? -5.621 -4.172 2.736 1 98 107 LEU B C 1
ATOM 1809 O O . LEU B 1 107 ? -4.914 -4.008 1.74 1 98 107 LEU B O 1
ATOM 1813 N N . HIS B 1 108 ? -6.938 -4.016 2.758 1 97.88 108 HIS B N 1
ATOM 1814 C CA . HIS B 1 108 ? -7.547 -3.416 1.575 1 97.88 108 HIS B CA 1
ATOM 1815 C C . HIS B 1 108 ? -8.641 -2.426 1.961 1 97.88 108 HIS B C 1
ATOM 1817 O O . HIS B 1 108 ? -9.266 -2.562 3.016 1 97.88 108 HIS B O 1
ATOM 1823 N N . PHE B 1 109 ? -8.82 -1.445 1.1 1 96.44 109 PHE B N 1
ATOM 1824 C CA . PHE B 1 109 ? -9.797 -0.397 1.357 1 96.44 109 PHE B CA 1
ATOM 1825 C C . PHE B 1 109 ? -10.375 0.141 0.052 1 96.44 109 PHE B C 1
ATOM 1827 O O . PHE B 1 109 ? -9.758 0.01 -1.005 1 96.44 109 PHE B O 1
ATOM 1834 N N . SER B 1 110 ? -11.547 0.746 0.196 1 94.5 110 SER B N 1
ATOM 1835 C CA . SER B 1 110 ? -12.195 1.357 -0.958 1 94.5 110 SER B CA 1
ATOM 1836 C C . SER B 1 110 ? -11.562 2.697 -1.307 1 94.5 110 SER B C 1
ATOM 1838 O O . SER B 1 110 ? -11.234 3.484 -0.417 1 94.5 110 SER B O 1
ATOM 1840 N N . VAL B 1 111 ? -11.32 2.842 -2.602 1 89.69 111 VAL B N 1
ATOM 1841 C CA . VAL B 1 111 ? -10.82 4.113 -3.113 1 89.69 111 VAL B CA 1
ATOM 1842 C C . VAL B 1 111 ? -11.984 4.957 -3.627 1 89.69 111 VAL B C 1
ATOM 1844 O O . VAL B 1 111 ? -12.719 4.535 -4.523 1 89.69 111 VAL B O 1
ATOM 1847 N N . ASP B 1 112 ? -12.445 5.949 -2.738 1 68.5 112 ASP B N 1
ATOM 1848 C CA . ASP B 1 112 ? -13.523 6.824 -3.182 1 68.5 112 ASP B CA 1
ATOM 1849 C C . ASP B 1 112 ? -12.977 8.125 -3.768 1 68.5 112 ASP B C 1
ATOM 1851 O O . ASP B 1 112 ? -11.891 8.57 -3.395 1 68.5 112 ASP B O 1
ATOM 1855 N N . PRO B 1 113 ? -13.703 8.586 -4.824 1 51.62 113 PRO B N 1
ATOM 1856 C CA . PRO B 1 113 ? -13.266 9.867 -5.387 1 51.62 113 PRO B CA 1
ATOM 1857 C C . PRO B 1 113 ? -13.109 10.953 -4.324 1 51.62 113 PRO B C 1
ATOM 1859 O O . PRO B 1 113 ? -13.914 11.039 -3.395 1 51.62 113 PRO B O 1
ATOM 1862 N N . VAL B 1 114 ? -11.93 11.266 -3.771 1 44.16 114 VAL B N 1
ATOM 1863 C CA . VAL B 1 114 ? -11.766 12.328 -2.787 1 44.16 114 VAL B CA 1
ATOM 1864 C C . VAL B 1 114 ? -12.883 13.359 -2.939 1 44.16 114 VAL B C 1
ATOM 1866 O O . VAL B 1 114 ? -13.375 13.898 -1.948 1 44.16 114 VAL B O 1
ATOM 1869 N N . GLY B 1 115 ? -13.203 13.875 -4.09 1 37.94 115 GLY B N 1
ATOM 1870 C CA . GLY B 1 115 ? -14.031 15.055 -4.309 1 37.94 115 GLY B CA 1
ATOM 1871 C C . GLY B 1 115 ? -15.461 14.867 -3.836 1 37.94 115 GLY B C 1
ATOM 1872 O O . GLY B 1 115 ? -16.25 15.82 -3.834 1 37.94 115 GLY B O 1
ATOM 1873 N N . THR B 1 116 ? -15.984 13.844 -3.854 1 36.03 116 THR B N 1
ATOM 1874 C CA . THR B 1 116 ? -17.438 13.984 -3.754 1 36.03 116 THR B CA 1
ATOM 1875 C C . THR B 1 116 ? -17.844 14.375 -2.338 1 36.03 116 THR B C 1
ATOM 1877 O O . THR B 1 116 ? -18.969 14.812 -2.109 1 36.03 116 THR B O 1
ATOM 1880 N N . GLU B 1 117 ? -17.281 14.055 -1.267 1 32.16 117 GLU B N 1
ATOM 1881 C CA . GLU B 1 117 ? -18.047 14.602 -0.15 1 32.16 117 GLU B CA 1
ATOM 1882 C C . GLU B 1 117 ? -17.766 16.094 0.032 1 32.16 117 GLU B C 1
ATOM 1884 O O . GLU B 1 117 ? -18.328 16.734 0.925 1 32.16 117 GLU B O 1
ATOM 1889 N N . LEU B 1 118 ? -16.688 16.672 -0.422 1 27.84 118 LEU B N 1
ATOM 1890 C CA . LEU B 1 118 ? -16.719 18.078 -0.015 1 27.84 118 LEU B CA 1
ATOM 1891 C C . LEU B 1 118 ? -17.922 18.781 -0.625 1 27.84 118 LEU B C 1
ATOM 1893 O O . LEU B 1 118 ? -18.078 20 -0.481 1 27.84 118 LEU B O 1
ATOM 1897 N N . MET B 1 119 ? -18.859 18.172 -1.275 1 23.66 119 MET B N 1
ATOM 1898 C CA . MET B 1 119 ? -19.953 19.125 -1.448 1 23.66 119 MET B CA 1
ATOM 1899 C C . MET B 1 119 ? -20.766 19.25 -0.171 1 23.66 119 MET B C 1
ATOM 1901 O O . MET B 1 119 ? -20.938 18.266 0.564 1 23.66 119 MET B O 1
#

InterPro domains:
  IPR011008 Dimeric alpha-beta barrel [SSF54909] (14-114)
  IPR013097 Stress responsive alpha+beta-barrel [PF07876] (18-109)
  IPR013097 Stress responsive alpha+beta-barrel [PS51502] (15-109)
  IPR013097 Stress responsive alpha+beta-barrel [SM00886] (15-111)
  IPR044662 Stress-response A/B barrel domain-containing protein HS1/DABB1-like [PTHR33178] (2-115)

Foldseek 3Di:
DLPPPDPPDQQQKFKKKKKFFAFAPPDDPVLVVVLVVLVVVLQVVPVVFWNDKDKDADPDPVDPVTGMMIITTTSYPVSVVCSVPDPSNVCSCVPRPVVTTPDMDMDMDIRHRVPPPVD/DLQDPDPPDQQQKFKKKKKFFAFAPPDDPVLVVVLVVLVVVLQVVPVVFWDDKDKDADPDPVDPVTGMMIITTTSYPVSVVCSVPDPSNVCSCVPRPVVTTPDMDMDMDIRHRVPPPVD

Organism: Pisum sativum (NCBI:txid3888)

Sequence (238 aa):
MLSIFRKGEEFSHGVEFVLLLSFNEDALGNKVEHALVSLATVMSESPSLIVQFTQGLNFNESSKEYTHGVVIRFRSVEAFKIFLRSQEYKDVWISKLQPIVLKSLSLHFSVDPVGTELMMLSIFRKGEEFSHGVEFVLLLSFNEDALGNKVEHALVSLATVMSESPSLIVQFTQGLNFNESSKEYTHGVVIRFRSVEAFKIFLRSQEYKDVWISKLQPIVLKSLSLHFSVDPVGTELM

Solvent-accessible surface area (backbone atoms only — not comparable to full-atom values): 12627 Å² total; per-residue (Å²): 129,66,61,55,42,35,38,64,78,76,66,28,40,21,25,41,38,40,39,35,33,15,61,36,85,81,46,50,70,64,55,56,50,51,28,53,50,52,51,48,50,56,54,68,73,32,65,89,32,37,74,44,76,49,57,30,59,42,72,37,87,90,39,69,80,38,45,30,42,35,41,35,31,19,57,26,67,65,36,43,53,51,49,72,68,30,66,69,53,46,48,44,42,61,74,43,38,53,82,38,44,70,46,73,49,58,46,32,23,54,34,63,52,77,70,66,67,78,109,130,64,62,53,43,37,41,64,74,76,66,28,40,20,25,42,38,38,41,36,33,16,61,36,84,80,47,50,69,66,55,55,49,50,29,52,49,53,52,49,51,57,55,68,72,32,62,89,32,38,73,44,76,49,57,31,58,43,72,36,86,90,38,68,81,39,46,31,43,34,41,35,30,20,57,27,67,66,36,44,52,51,47,73,67,29,65,70,52,46,48,43,40,61,73,44,39,53,82,41,46,70,46,72,49,59,46,32,24,54,34,63,54,76,69,65,66,79,106